Protein AF-A0A353X5E3-F1 (afdb_monomer)

pLDDT: mean 97.54, std 3.13, range [73.75, 98.94]

Secondary structure (DSSP, 8-state):
-HHHHHHHHHHHHHPEEE--TTSS-EEEEEEEEEEEETTS------SS---HHHHHHHHHHHHHT--BSHHHHHTT--TTTTT--TTSB--S-HHHHHH-BTTB-HHHHHHHHHHH-TT-TT-EEE---TTTGGGSSS--SEEEEEEEEETTEEEEEEEEEEEETTTHHHHHHHHHHHHHHHHHHHHT-EEEEEEEEEEEEEEEGGGHHHHHHHHTSPPPPPPPP---

Foldseek 3Di:
DVQLLVLLVCLVPPFDWDQDPVRQIWGWDFKDKDKDFCVQFQPFFQLDDDDVQLLVQVLVCLCVLDFFCPSCVVSVHCPCVVLADPRRGFFNFRSVQCCPVPHDNLVVVLLVCCQPPQQDPPSKGARQDPVRCVRGSHGFQFGMKHWHDDPLEIEMETEGQAEQSPRGPSSVSNNVSVVQCVSSVSNVGHHGMYMYMYGIHIHRPVCSVVSVSSSVDDTDRHHHDDDD

Sequence (228 aa):
MYQYLALLQRILDEGVGKADRTGTGTLSVFGHQMRFDLEEGFPLVTTKRVHLKSIIHELLWFLSGDTNIAYLRENGVRIWDEWADAGGDLGPVYGKQWRDFSGVDQIADVVAQIKTNPDSRRLVVSSWNPPDLPRMALAPCHCLFQFYVAEGRLSCQLYQRSADVFLGVPFNIASYALLTLMMAQVTGLKPGAFIHTLGDAHLYTNHLEQARLQLSRAPRPLPTMTLN

Nearest PDB structures (foldseek):
  4fqs-assembly1_A  TM=9.958E-01  e=6.691E-39  Mycobacterium tuberculosis H37Rv
  6k7q-assembly5_J  TM=9.587E-01  e=2.723E-33  Penaeus vannamei
  6k7q-assembly3_F  TM=9.287E-01  e=6.257E-34  Penaeus vannamei
  3edw-assembly1_X-2  TM=8.794E-01  e=1.853E-31  Homo sapiens
  3ebu-assembly1_A-2  TM=8.838E-01  e=2.244E-30  Homo sapiens

Structure (mmCIF, N/CA/C/O backbone):
data_AF-A0A353X5E3-F1
#
_entry.id   AF-A0A353X5E3-F1
#
loop_
_atom_site.group_PDB
_atom_site.id
_atom_site.type_symbol
_atom_site.label_atom_id
_atom_site.label_alt_id
_atom_site.label_comp_id
_atom_site.label_asym_id
_atom_site.label_entity_id
_atom_site.label_seq_id
_atom_site.pdbx_PDB_ins_code
_atom_site.Cartn_x
_atom_site.Cartn_y
_atom_site.Cartn_z
_atom_site.occupancy
_atom_site.B_iso_or_equiv
_atom_site.auth_seq_id
_atom_site.auth_comp_id
_atom_site.auth_asym_id
_atom_site.auth_atom_id
_atom_site.pdbx_PDB_model_num
ATOM 1 N N . MET A 1 1 ? 0.436 -16.944 -4.899 1.00 91.62 1 MET A N 1
ATOM 2 C CA . MET A 1 1 ? -0.639 -16.032 -5.339 1.00 91.62 1 MET A CA 1
ATOM 3 C C . MET A 1 1 ? -0.745 -16.078 -6.849 1.00 91.62 1 MET A C 1
ATOM 5 O O . MET A 1 1 ? 0.179 -15.622 -7.516 1.00 91.62 1 MET A O 1
ATOM 9 N N . TYR A 1 2 ? -1.824 -16.654 -7.376 1.00 95.75 2 TYR A N 1
ATOM 10 C CA . TYR A 1 2 ? -2.046 -16.748 -8.823 1.00 95.75 2 TYR A CA 1
ATOM 11 C C . TYR A 1 2 ? -2.319 -15.375 -9.446 1.00 95.75 2 TYR A C 1
ATOM 13 O O . TYR A 1 2 ? -1.808 -15.090 -10.520 1.00 95.75 2 TYR A O 1
ATOM 21 N N . GLN A 1 3 ? -3.014 -14.493 -8.724 1.00 97.69 3 GLN A N 1
ATOM 22 C CA . GLN A 1 3 ? -3.345 -13.126 -9.139 1.00 97.69 3 GLN A CA 1
ATOM 23 C C . GLN A 1 3 ? -2.092 -12.322 -9.529 1.00 97.69 3 GLN A C 1
ATOM 25 O O . GLN A 1 3 ? -2.025 -11.743 -10.607 1.00 97.69 3 GLN A O 1
ATOM 30 N N . TYR A 1 4 ? -1.059 -12.354 -8.679 1.00 98.56 4 TYR A N 1
ATOM 31 C CA . TYR A 1 4 ? 0.211 -11.663 -8.928 1.00 98.56 4 TYR A CA 1
ATOM 32 C C . TYR A 1 4 ? 0.985 -12.254 -10.121 1.00 98.56 4 TYR A C 1
ATOM 34 O O . TYR A 1 4 ? 1.551 -11.512 -10.920 1.00 98.56 4 TYR A O 1
ATOM 42 N N . LEU A 1 5 ? 1.013 -13.586 -10.264 1.00 98.62 5 LEU A N 1
ATOM 43 C CA . LEU A 1 5 ? 1.678 -14.224 -11.407 1.00 98.62 5 LEU A CA 1
ATOM 44 C C . LEU A 1 5 ? 0.937 -13.942 -12.719 1.00 98.62 5 LEU A C 1
ATOM 46 O O . LEU A 1 5 ? 1.581 -13.707 -13.734 1.00 98.62 5 LEU A O 1
ATOM 50 N N . ALA A 1 6 ? -0.396 -13.895 -12.694 1.00 98.56 6 ALA A N 1
ATOM 51 C CA . ALA A 1 6 ? -1.198 -13.512 -13.851 1.00 98.56 6 ALA A CA 1
ATOM 52 C C . ALA A 1 6 ? -0.893 -12.074 -14.302 1.00 98.56 6 ALA A C 1
ATOM 54 O O . ALA A 1 6 ? -0.795 -11.827 -15.499 1.00 98.56 6 ALA A O 1
ATOM 55 N N . LEU A 1 7 ? -0.664 -11.138 -13.370 1.00 98.69 7 LEU A N 1
ATOM 56 C CA . LEU A 1 7 ? -0.202 -9.786 -13.703 1.00 98.69 7 LEU A CA 1
ATOM 57 C C . LEU A 1 7 ? 1.196 -9.786 -14.343 1.00 98.69 7 LEU A C 1
ATOM 59 O O . LEU A 1 7 ? 1.395 -9.112 -15.352 1.00 98.69 7 LEU A O 1
ATOM 63 N N . LEU A 1 8 ? 2.154 -10.544 -13.794 1.00 98.44 8 LEU A N 1
ATOM 64 C CA . LEU A 1 8 ? 3.481 -10.682 -14.411 1.00 98.44 8 LEU A CA 1
ATOM 65 C C . LEU A 1 8 ? 3.375 -11.200 -15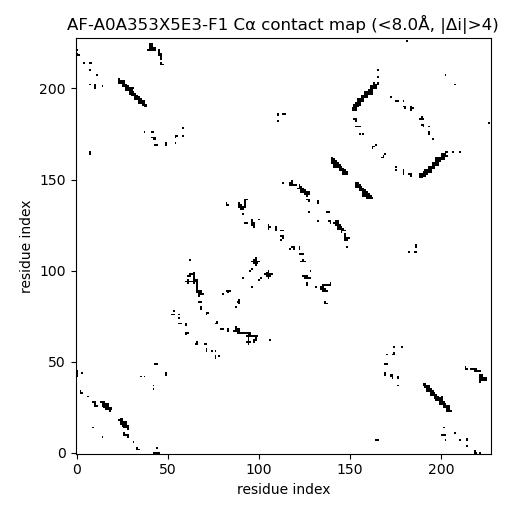.848 1.00 98.44 8 LEU A C 1
ATOM 67 O O . LEU A 1 8 ? 3.965 -10.614 -16.750 1.00 98.44 8 LEU A O 1
ATOM 71 N N . GLN A 1 9 ? 2.610 -12.274 -16.052 1.00 98.69 9 GLN A N 1
ATOM 72 C CA . GLN A 1 9 ? 2.404 -12.873 -17.367 1.00 98.69 9 GLN A CA 1
ATOM 73 C C . GLN A 1 9 ? 1.748 -11.876 -18.330 1.00 98.69 9 GLN A C 1
ATOM 75 O O . GLN A 1 9 ? 2.264 -11.650 -19.418 1.00 98.69 9 GLN A O 1
ATOM 80 N N . ARG A 1 10 ? 0.688 -11.191 -17.885 1.00 98.56 10 ARG A N 1
ATOM 81 C CA . ARG A 1 10 ? -0.007 -10.170 -18.677 1.00 98.56 10 ARG A CA 1
ATOM 82 C C . ARG A 1 10 ? 0.931 -9.062 -19.147 1.00 98.56 10 ARG A C 1
ATOM 84 O O . ARG A 1 10 ? 0.873 -8.677 -20.306 1.00 98.56 10 ARG A O 1
ATOM 91 N N . ILE A 1 11 ? 1.808 -8.555 -18.278 1.00 98.56 11 ILE A N 1
ATOM 92 C CA . ILE A 1 11 ? 2.785 -7.535 -18.685 1.00 98.56 11 ILE A CA 1
ATOM 93 C C . ILE A 1 11 ? 3.742 -8.091 -19.737 1.00 98.56 11 ILE A C 1
ATOM 95 O O . ILE A 1 11 ? 4.038 -7.388 -20.692 1.00 98.56 11 ILE A O 1
ATOM 99 N N . LEU A 1 12 ? 4.215 -9.329 -19.587 1.00 98.31 12 LEU A N 1
ATOM 100 C CA . LEU A 1 12 ? 5.145 -9.942 -20.540 1.00 98.31 12 LEU A CA 1
ATOM 101 C C . LEU A 1 12 ? 4.518 -10.221 -21.912 1.00 98.31 12 LEU A C 1
ATOM 103 O O . LEU A 1 12 ? 5.251 -10.184 -22.899 1.00 98.31 12 LEU A O 1
ATOM 107 N N . ASP A 1 13 ? 3.213 -10.492 -21.961 1.00 98.44 13 ASP A N 1
ATOM 108 C CA . ASP A 1 13 ? 2.491 -10.830 -23.193 1.00 98.44 13 ASP A CA 1
ATOM 109 C C . ASP A 1 13 ? 1.906 -9.597 -23.897 1.00 98.44 13 ASP A C 1
ATOM 111 O O . ASP A 1 13 ? 1.964 -9.492 -25.119 1.00 98.44 13 ASP A O 1
ATOM 115 N N . GLU A 1 14 ? 1.339 -8.660 -23.132 1.00 98.19 14 GLU A N 1
ATOM 116 C CA . GLU A 1 14 ? 0.573 -7.515 -23.650 1.00 98.19 14 GLU A CA 1
ATOM 117 C C . GLU A 1 14 ? 1.293 -6.173 -23.469 1.00 98.19 14 GLU A C 1
ATOM 119 O O . GLU A 1 14 ? 0.845 -5.147 -23.986 1.00 98.19 14 GLU A O 1
ATOM 124 N N . GLY A 1 15 ? 2.359 -6.138 -22.670 1.00 97.69 15 GLY A N 1
ATOM 125 C CA . GLY A 1 15 ? 2.960 -4.888 -22.241 1.00 97.69 15 GLY A CA 1
ATOM 126 C C . GLY A 1 15 ? 3.645 -4.140 -23.380 1.00 97.69 15 GLY A C 1
ATOM 127 O O . GLY A 1 15 ? 4.353 -4.706 -24.211 1.00 97.69 15 GLY A O 1
ATOM 128 N N . VAL A 1 16 ? 3.463 -2.823 -23.387 1.00 97.12 16 VAL A N 1
ATOM 129 C CA . VAL A 1 16 ? 4.080 -1.929 -24.365 1.00 97.12 16 VAL A CA 1
ATOM 130 C C . VAL A 1 16 ? 5.380 -1.382 -23.790 1.00 97.12 16 VAL A C 1
ATOM 132 O O . VAL A 1 16 ? 5.425 -0.953 -22.631 1.00 97.12 16 VAL A O 1
ATOM 135 N N . GLY A 1 17 ? 6.433 -1.397 -24.610 1.00 95.38 17 GLY A N 1
ATOM 136 C CA . GLY A 1 17 ? 7.725 -0.808 -24.277 1.00 95.38 17 GLY A CA 1
ATOM 137 C C . GLY A 1 17 ? 7.619 0.705 -24.082 1.00 95.38 17 GLY A C 1
ATOM 138 O O . GLY A 1 17 ? 7.089 1.408 -24.943 1.00 95.38 17 GLY A O 1
ATOM 139 N N . LYS A 1 18 ? 8.135 1.218 -22.964 1.00 91.38 18 LYS A N 1
ATOM 140 C CA . LYS A 1 18 ? 8.193 2.652 -22.658 1.00 91.38 18 LYS A CA 1
ATOM 141 C C . LYS A 1 18 ? 9.585 3.033 -22.180 1.00 91.38 18 LYS A C 1
ATOM 143 O O . LYS A 1 18 ? 10.225 2.294 -21.438 1.00 91.38 18 LYS A O 1
ATOM 148 N N . ALA A 1 19 ? 10.030 4.222 -22.572 1.00 88.19 19 ALA A N 1
ATOM 149 C CA . ALA A 1 19 ? 11.107 4.890 -21.857 1.00 88.19 19 ALA A CA 1
ATOM 150 C C . ALA A 1 19 ? 10.585 5.351 -20.487 1.00 88.19 19 ALA A C 1
ATOM 152 O O . ALA A 1 19 ? 9.411 5.705 -20.348 1.00 88.19 19 ALA A O 1
ATOM 153 N N . ASP A 1 20 ? 11.451 5.361 -19.481 1.00 79.44 20 ASP A N 1
ATOM 154 C CA . ASP A 1 20 ? 11.117 5.802 -18.132 1.00 79.44 20 ASP A CA 1
ATOM 155 C C . ASP A 1 20 ? 12.138 6.833 -17.624 1.00 79.44 20 ASP A C 1
ATOM 157 O O . ASP A 1 20 ? 13.196 7.036 -18.221 1.00 79.44 20 ASP A O 1
ATOM 161 N N . ARG A 1 21 ? 11.827 7.489 -16.499 1.00 73.75 21 ARG A N 1
ATOM 162 C CA . ARG A 1 21 ? 12.670 8.551 -15.923 1.00 73.75 21 ARG A CA 1
ATOM 163 C C . ARG A 1 21 ? 14.071 8.078 -15.513 1.00 73.75 21 ARG A C 1
ATOM 165 O O . ARG A 1 21 ? 14.951 8.916 -15.360 1.00 73.75 21 ARG A O 1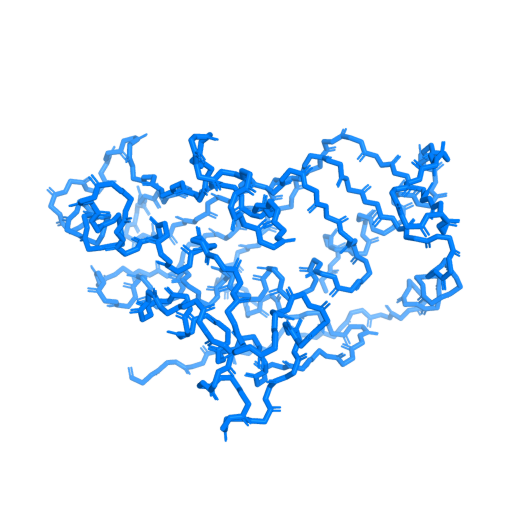
ATOM 172 N N . THR A 1 22 ? 14.256 6.777 -15.269 1.00 74.62 22 THR A N 1
ATOM 173 C CA . THR A 1 22 ? 15.547 6.198 -14.859 1.00 74.62 22 THR A CA 1
ATOM 174 C C . THR A 1 22 ? 16.445 5.844 -16.044 1.00 74.62 22 THR A C 1
ATOM 176 O O . THR A 1 22 ? 17.625 5.583 -15.843 1.00 74.62 22 THR A O 1
ATOM 179 N N . GLY A 1 23 ? 15.911 5.839 -17.272 1.00 81.94 23 GLY A N 1
ATOM 180 C CA . GLY A 1 23 ? 16.643 5.431 -18.473 1.00 81.94 23 GLY A CA 1
ATOM 181 C C . GLY A 1 23 ? 16.789 3.913 -18.643 1.00 81.94 23 GLY A C 1
ATOM 182 O O . GLY A 1 23 ? 17.454 3.475 -19.578 1.00 81.94 23 GLY A O 1
ATOM 183 N N . THR A 1 24 ? 16.160 3.109 -17.781 1.00 87.69 24 THR A N 1
ATOM 184 C CA . THR A 1 24 ? 16.181 1.636 -17.849 1.00 87.69 24 THR A CA 1
ATOM 185 C C . THR A 1 24 ? 15.229 1.117 -18.931 1.00 87.69 24 THR A C 1
ATOM 187 O O . THR A 1 24 ? 15.514 0.147 -19.635 1.00 87.69 24 THR A O 1
ATOM 190 N N . GLY A 1 25 ? 14.085 1.779 -19.083 1.00 92.88 25 GLY A N 1
ATOM 191 C CA . GLY A 1 25 ? 12.964 1.325 -19.890 1.00 92.88 25 GLY A CA 1
ATOM 192 C C . GLY A 1 25 ? 12.100 0.293 -19.165 1.00 92.88 25 GLY A C 1
ATOM 193 O O . GLY A 1 25 ? 12.541 -0.427 -18.263 1.00 92.88 25 GLY A O 1
ATOM 194 N N . THR A 1 26 ? 10.839 0.214 -19.576 1.00 96.94 26 THR A N 1
ATOM 195 C CA . THR A 1 26 ? 9.844 -0.681 -18.989 1.00 96.94 26 THR A CA 1
ATOM 196 C C . THR A 1 26 ? 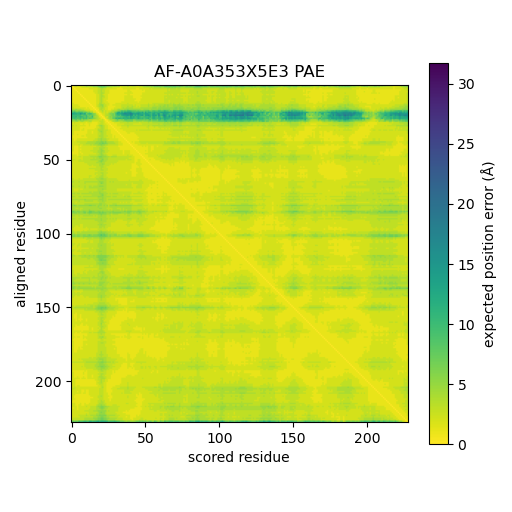8.987 -1.365 -20.045 1.00 96.94 26 THR A C 1
ATOM 198 O O . THR A 1 26 ? 8.834 -0.879 -21.163 1.00 96.94 26 THR A O 1
ATOM 201 N N . LEU A 1 27 ? 8.400 -2.495 -19.662 1.00 97.56 27 LEU A N 1
ATOM 202 C CA . LEU A 1 27 ? 7.258 -3.111 -20.323 1.00 97.56 27 LEU A CA 1
ATOM 203 C C . LEU A 1 27 ? 6.038 -2.856 -19.431 1.00 97.56 27 LEU A C 1
ATOM 205 O O . LEU A 1 27 ? 6.093 -3.172 -18.241 1.00 97.56 27 LEU A O 1
ATOM 209 N N . SER A 1 28 ? 4.974 -2.246 -19.956 1.00 97.19 28 SER A N 1
ATOM 210 C CA . SER A 1 28 ? 3.870 -1.758 -19.113 1.00 97.19 28 SER A CA 1
ATOM 211 C C . SER A 1 28 ? 2.485 -2.048 -19.676 1.00 97.19 28 SER A C 1
ATOM 213 O O . SER A 1 28 ? 2.274 -2.013 -20.889 1.00 97.19 28 SER A O 1
ATOM 215 N N . VAL A 1 29 ? 1.527 -2.260 -18.776 1.00 98.44 29 VAL A N 1
ATOM 216 C CA . VAL A 1 29 ? 0.089 -2.207 -19.061 1.00 98.44 29 VAL A CA 1
ATOM 217 C C . VAL A 1 29 ? -0.542 -1.103 -18.217 1.00 98.44 29 VAL A C 1
ATOM 219 O O . VAL A 1 29 ? -0.082 -0.811 -17.112 1.00 98.44 29 VAL A O 1
ATOM 222 N N . PHE A 1 30 ? -1.606 -0.483 -18.725 1.00 98.38 30 PHE A N 1
ATOM 223 C CA . PHE A 1 30 ? -2.340 0.548 -17.995 1.00 98.38 30 PHE A CA 1
ATOM 224 C C . PHE A 1 30 ? -3.697 0.009 -17.546 1.00 98.38 30 PHE A C 1
ATOM 226 O O . PHE A 1 30 ? -4.504 -0.414 -18.373 1.00 98.38 30 PHE A O 1
ATOM 233 N N . GLY A 1 31 ? -3.945 0.017 -16.238 1.00 98.19 31 GLY A N 1
ATOM 234 C CA . GLY A 1 31 ? -5.161 -0.540 -15.658 1.00 98.19 31 GLY A CA 1
ATOM 235 C C . GLY A 1 31 ? -5.053 -2.043 -15.391 1.00 98.19 31 GLY A C 1
ATOM 236 O O . GLY A 1 31 ? -5.098 -2.890 -16.291 1.00 98.19 31 GLY A O 1
ATOM 237 N N . HIS A 1 32 ? -4.977 -2.389 -14.111 1.00 98.69 32 HIS A N 1
ATOM 238 C CA . HIS A 1 32 ? -5.103 -3.763 -13.638 1.00 98.69 32 HIS A CA 1
ATOM 239 C C . HIS A 1 32 ? -5.747 -3.787 -12.253 1.00 98.69 32 HIS A C 1
ATOM 241 O O . HIS A 1 32 ? -5.580 -2.846 -11.478 1.00 98.69 32 HIS A O 1
ATOM 247 N N . GLN A 1 33 ? -6.469 -4.856 -11.921 1.00 98.81 33 GLN A N 1
ATOM 248 C CA . GLN A 1 33 ? -7.041 -5.024 -10.591 1.00 98.81 33 GLN A CA 1
ATOM 249 C C . GLN A 1 33 ? -6.867 -6.461 -10.104 1.00 98.81 33 GLN A C 1
ATOM 251 O O . GLN A 1 33 ? -7.156 -7.410 -10.827 1.00 98.81 33 GLN A O 1
ATOM 256 N N . MET A 1 34 ? -6.408 -6.603 -8.864 1.00 98.75 34 MET A N 1
ATOM 257 C CA . MET A 1 34 ? -6.310 -7.877 -8.153 1.00 98.75 34 MET A CA 1
ATOM 258 C C . MET A 1 34 ? -7.193 -7.839 -6.907 1.00 98.75 34 MET A C 1
ATOM 260 O O . MET A 1 34 ? -7.375 -6.781 -6.304 1.00 98.75 34 MET A O 1
ATOM 264 N N . ARG A 1 35 ? -7.705 -9.000 -6.495 1.00 98.81 35 ARG A N 1
ATOM 265 C CA . ARG A 1 35 ? -8.468 -9.180 -5.254 1.00 98.81 35 ARG A CA 1
ATOM 266 C C . ARG A 1 35 ? -7.885 -10.339 -4.448 1.00 98.81 35 ARG A C 1
ATOM 268 O O . ARG A 1 35 ? -7.574 -11.392 -5.008 1.00 98.81 35 ARG A O 1
ATOM 275 N N . PHE A 1 36 ? -7.769 -10.132 -3.143 1.00 98.75 36 PHE A N 1
ATOM 276 C CA . PHE A 1 36 ? -7.258 -11.095 -2.174 1.00 98.75 36 PHE A CA 1
ATOM 277 C C . PHE A 1 36 ? -8.265 -11.206 -1.028 1.00 98.75 36 PHE A C 1
ATOM 279 O O . PHE A 1 36 ? -8.519 -10.205 -0.357 1.00 98.75 36 PHE A O 1
ATOM 286 N N . ASP A 1 37 ? -8.861 -12.381 -0.821 1.00 98.44 37 ASP A N 1
ATOM 287 C CA . ASP A 1 37 ? -9.654 -12.640 0.385 1.00 98.44 37 ASP A CA 1
ATOM 288 C C . ASP A 1 37 ? -8.695 -12.897 1.550 1.00 98.44 37 ASP A C 1
ATOM 290 O O . ASP A 1 37 ? -7.848 -13.787 1.478 1.00 98.44 37 ASP A O 1
ATOM 294 N N . LEU A 1 38 ? -8.783 -12.082 2.602 1.00 98.50 38 LEU A N 1
ATOM 295 C CA . LEU A 1 38 ? -7.862 -12.162 3.733 1.00 98.50 38 LEU A CA 1
ATOM 296 C C . LEU A 1 38 ? -8.201 -13.321 4.683 1.00 98.50 38 LEU A C 1
ATOM 298 O O . LEU A 1 38 ? -7.386 -13.637 5.549 1.00 98.50 38 LEU A O 1
ATOM 302 N N . GLU A 1 39 ? -9.352 -13.982 4.511 1.00 95.81 39 GLU A N 1
ATOM 303 C CA . GLU A 1 39 ? -9.672 -15.234 5.212 1.00 95.81 39 GLU A CA 1
ATOM 304 C C . GLU A 1 39 ? -8.967 -16.457 4.597 1.00 95.81 39 GLU A C 1
ATOM 306 O O . GLU A 1 39 ? -8.710 -17.427 5.306 1.00 95.81 39 GLU A O 1
ATOM 311 N N . GLU A 1 40 ? -8.577 -16.410 3.316 1.00 96.69 40 GLU A N 1
ATOM 312 C CA . GLU A 1 40 ? -7.831 -17.499 2.657 1.00 96.69 40 GLU A CA 1
ATOM 313 C C . GLU A 1 40 ? -6.344 -17.546 3.064 1.00 96.69 40 GLU A C 1
ATOM 315 O O . GLU A 1 40 ? -5.642 -18.525 2.792 1.00 96.69 40 GLU A O 1
ATOM 320 N N . GLY A 1 41 ? -5.847 -16.486 3.706 1.00 98.00 41 GLY A N 1
ATOM 321 C CA . GLY A 1 41 ? -4.472 -16.350 4.177 1.00 98.00 41 GLY A CA 1
ATOM 322 C C . GLY A 1 41 ? -3.887 -14.964 3.905 1.00 98.00 41 GLY A C 1
ATOM 323 O O . GLY A 1 41 ? -4.445 -14.140 3.182 1.00 98.00 41 GLY A O 1
ATOM 324 N N . PHE A 1 42 ? -2.716 -14.691 4.479 1.00 98.62 42 PHE A N 1
ATOM 325 C CA . PHE A 1 42 ? -2.029 -13.418 4.300 1.00 98.62 42 PHE A CA 1
ATOM 326 C C . PHE A 1 42 ? -1.355 -13.363 2.914 1.00 98.62 42 PHE A C 1
ATOM 328 O O . PHE A 1 42 ? -0.518 -14.223 2.618 1.00 98.62 42 PHE A O 1
ATOM 335 N N . PRO A 1 43 ? -1.665 -12.369 2.055 1.00 98.50 43 PRO A N 1
ATOM 336 C CA . PRO A 1 43 ? -1.216 -12.326 0.662 1.00 98.50 43 PRO A CA 1
ATOM 337 C C . PRO A 1 43 ? 0.258 -11.895 0.520 1.00 98.50 43 PRO A C 1
ATOM 339 O O . PRO A 1 43 ? 0.594 -10.877 -0.081 1.00 98.50 43 PRO A O 1
ATOM 342 N N . LEU A 1 44 ? 1.174 -12.706 1.050 1.00 98.38 44 LEU A N 1
ATOM 343 C CA . LEU A 1 44 ? 2.615 -12.571 0.858 1.00 98.38 44 LEU A CA 1
ATOM 344 C C . LEU A 1 44 ? 3.059 -13.436 -0.326 1.00 98.38 44 LEU A C 1
ATOM 346 O O . LEU A 1 44 ? 2.765 -14.631 -0.388 1.00 98.38 44 LEU A O 1
ATOM 350 N N . VAL A 1 45 ? 3.791 -12.854 -1.282 1.00 97.94 45 VAL A N 1
ATOM 351 C CA . VAL A 1 45 ? 4.292 -13.605 -2.446 1.00 97.94 45 VAL A CA 1
ATOM 352 C C . VAL A 1 45 ? 5.163 -14.774 -1.981 1.00 97.94 45 VAL A C 1
ATOM 354 O O . VAL A 1 45 ? 6.138 -14.588 -1.264 1.00 97.94 45 VAL A O 1
ATOM 357 N N . THR A 1 46 ? 4.835 -15.984 -2.444 1.00 98.31 46 THR A N 1
ATOM 358 C CA . THR A 1 46 ? 5.517 -17.228 -2.042 1.00 98.31 46 THR A CA 1
ATOM 359 C C . THR A 1 46 ? 6.527 -17.744 -3.069 1.00 98.31 46 THR A C 1
ATOM 361 O O . THR A 1 46 ? 7.345 -18.607 -2.769 1.00 98.31 46 THR A O 1
ATOM 364 N N . THR A 1 47 ? 6.458 -17.262 -4.312 1.00 98.19 47 THR A N 1
ATOM 365 C CA . THR A 1 47 ? 7.339 -17.670 -5.427 1.00 98.19 47 THR A CA 1
ATOM 366 C C . THR A 1 47 ? 8.725 -17.019 -5.373 1.00 98.19 47 THR A C 1
ATOM 368 O O . THR A 1 47 ? 9.599 -17.331 -6.177 1.00 98.19 47 THR A O 1
ATOM 371 N N . LYS A 1 48 ? 8.945 -16.106 -4.425 1.00 97.50 48 LYS A N 1
ATOM 372 C CA . LYS A 1 48 ? 10.252 -15.559 -4.047 1.00 97.50 48 LYS A CA 1
ATOM 373 C C . LYS A 1 48 ? 10.206 -15.127 -2.585 1.00 97.50 48 LYS A C 1
ATOM 375 O O . LYS A 1 48 ? 9.123 -14.928 -2.046 1.00 97.50 48 LYS A O 1
ATOM 380 N N . ARG A 1 49 ? 11.366 -14.977 -1.946 1.00 95.69 49 ARG A N 1
ATOM 381 C CA . ARG A 1 49 ? 11.438 -14.449 -0.580 1.00 95.69 49 ARG A CA 1
ATOM 382 C C . ARG A 1 49 ? 11.148 -12.946 -0.599 1.00 95.69 49 ARG A C 1
ATOM 384 O O . ARG A 1 49 ? 11.735 -12.225 -1.399 1.00 95.69 49 ARG A O 1
ATOM 391 N N . VAL A 1 50 ? 10.270 -12.498 0.293 1.00 96.81 50 VAL A N 1
ATOM 392 C CA . VAL A 1 50 ? 9.940 -11.084 0.516 1.00 96.81 50 VAL A CA 1
ATOM 393 C C . VAL A 1 50 ? 10.405 -10.699 1.920 1.00 96.81 50 VAL A C 1
ATOM 395 O O . VAL A 1 50 ? 10.269 -11.487 2.857 1.00 96.81 50 VAL A O 1
ATOM 398 N N . HIS A 1 51 ? 10.987 -9.511 2.077 1.00 96.69 51 HIS A N 1
ATOM 399 C CA . HIS A 1 51 ? 11.560 -9.067 3.347 1.00 96.69 51 HIS A CA 1
ATOM 400 C C . HIS A 1 51 ? 10.486 -8.455 4.266 1.00 96.69 51 HIS A C 1
ATOM 402 O O . HIS A 1 51 ? 10.361 -7.238 4.379 1.00 96.69 51 HIS A O 1
ATOM 408 N N . LEU A 1 52 ? 9.701 -9.317 4.925 1.00 97.44 52 LEU A N 1
ATOM 409 C CA . LEU A 1 52 ? 8.543 -8.930 5.749 1.00 97.44 52 LEU A CA 1
ATOM 410 C C . LEU A 1 52 ? 8.869 -7.902 6.844 1.00 97.44 52 LEU A C 1
ATOM 412 O O . LEU A 1 52 ? 8.064 -7.014 7.102 1.00 97.44 52 LEU A O 1
ATOM 416 N N . LYS A 1 53 ? 10.067 -7.973 7.439 1.00 97.88 53 LYS A N 1
ATOM 417 C CA . LYS A 1 53 ? 10.525 -7.003 8.445 1.00 97.88 53 LYS A CA 1
ATOM 418 C C . LYS A 1 53 ? 10.453 -5.562 7.926 1.00 97.88 53 LYS A C 1
ATOM 420 O O . LYS A 1 53 ? 9.947 -4.690 8.624 1.00 97.88 53 LYS A O 1
ATOM 425 N N . SER A 1 54 ? 10.922 -5.321 6.700 1.00 98.12 54 SER A N 1
ATOM 426 C CA . SER A 1 54 ? 10.878 -3.983 6.097 1.00 98.12 54 SER A CA 1
ATOM 427 C C . SER A 1 54 ? 9.450 -3.493 5.889 1.00 98.12 54 SER A C 1
ATOM 429 O O . SER A 1 54 ? 9.184 -2.330 6.154 1.00 98.12 54 SER A O 1
ATOM 431 N N . ILE A 1 55 ? 8.540 -4.380 5.473 1.00 98.44 55 ILE A N 1
ATOM 432 C CA . ILE A 1 55 ? 7.122 -4.051 5.254 1.00 98.44 55 ILE A CA 1
ATOM 433 C C . ILE A 1 55 ? 6.462 -3.606 6.561 1.00 98.44 55 ILE A C 1
ATOM 435 O O . ILE A 1 55 ? 5.768 -2.596 6.591 1.00 98.44 55 ILE A O 1
ATOM 439 N N . ILE A 1 56 ? 6.690 -4.353 7.646 1.00 98.69 56 ILE A N 1
ATOM 440 C CA . ILE A 1 56 ? 6.095 -4.051 8.952 1.00 98.69 56 ILE A CA 1
ATOM 441 C C . ILE A 1 56 ? 6.594 -2.696 9.462 1.00 98.69 56 ILE A C 1
ATOM 443 O O . ILE A 1 56 ? 5.783 -1.841 9.800 1.00 98.69 56 ILE A O 1
ATOM 447 N N . HIS A 1 57 ? 7.911 -2.475 9.492 1.00 98.75 57 HIS A N 1
ATOM 448 C CA . HIS A 1 57 ? 8.460 -1.212 9.991 1.00 98.75 57 HIS A CA 1
ATOM 449 C C . HIS A 1 57 ? 8.086 -0.016 9.115 1.00 98.75 57 HIS A C 1
ATOM 451 O O . HIS A 1 57 ? 7.796 1.042 9.657 1.00 98.75 57 HIS A O 1
ATOM 457 N N . GLU A 1 58 ? 8.040 -0.169 7.791 1.00 98.75 58 GLU A N 1
ATOM 458 C CA . GLU A 1 58 ? 7.561 0.895 6.906 1.00 98.75 58 GLU A CA 1
ATOM 459 C C . GLU A 1 58 ? 6.103 1.261 7.211 1.00 98.75 58 GLU A C 1
ATOM 461 O O . GLU A 1 58 ? 5.784 2.440 7.335 1.00 98.75 58 GLU A O 1
ATOM 466 N N . LEU A 1 59 ? 5.224 0.272 7.401 1.00 98.81 59 LEU A N 1
ATOM 467 C CA . LEU A 1 59 ? 3.830 0.543 7.741 1.00 98.81 59 LEU A CA 1
ATOM 468 C C . LEU A 1 59 ? 3.692 1.232 9.106 1.00 98.81 59 LEU A C 1
ATOM 470 O O . LEU A 1 59 ? 2.911 2.171 9.240 1.00 98.81 59 LEU A O 1
ATOM 474 N N . LEU A 1 60 ? 4.452 0.794 10.114 1.00 98.81 60 LEU A N 1
ATOM 475 C CA . LEU A 1 60 ? 4.467 1.439 11.432 1.00 98.81 60 LEU A CA 1
ATOM 476 C C . LEU A 1 60 ? 4.981 2.882 11.356 1.00 98.81 60 LEU A C 1
ATOM 478 O O . LEU A 1 60 ? 4.436 3.760 12.018 1.00 98.81 60 LEU A O 1
ATOM 482 N N . TRP A 1 61 ? 5.987 3.128 10.521 1.00 98.81 61 TRP A N 1
ATOM 483 C CA . TRP A 1 61 ? 6.534 4.454 10.252 1.00 98.81 61 TRP A CA 1
ATOM 484 C C . TRP A 1 61 ? 5.540 5.360 9.507 1.00 98.81 61 TRP A C 1
ATOM 486 O O . TRP A 1 61 ? 5.340 6.507 9.892 1.00 98.81 61 TRP A O 1
ATOM 496 N N . PHE A 1 62 ? 4.803 4.842 8.518 1.00 98.75 62 PHE A N 1
ATOM 497 C CA . PHE A 1 62 ? 3.688 5.584 7.919 1.00 98.75 62 PHE A CA 1
ATOM 498 C C . PHE A 1 62 ? 2.610 5.920 8.954 1.00 98.75 62 PHE A C 1
ATOM 500 O O . PHE A 1 62 ? 2.122 7.048 9.003 1.00 98.75 62 PHE A O 1
ATOM 507 N N . LEU A 1 63 ? 2.247 4.956 9.803 1.00 98.75 63 LEU A N 1
ATOM 508 C CA . LEU A 1 63 ? 1.241 5.154 10.841 1.00 98.75 63 LEU A CA 1
ATOM 509 C C . LEU A 1 63 ? 1.699 6.120 11.934 1.00 98.75 63 LEU A C 1
ATOM 511 O O . LEU A 1 63 ? 0.833 6.751 12.527 1.00 98.75 63 LEU A O 1
ATOM 515 N N . SER A 1 64 ? 2.997 6.288 12.206 1.00 98.62 64 SER A N 1
ATOM 516 C CA . SER A 1 64 ? 3.479 7.297 13.164 1.00 98.62 64 SER A CA 1
ATOM 517 C C . SER A 1 64 ? 3.408 8.724 12.614 1.00 98.62 64 SER A C 1
ATOM 519 O O . SER A 1 64 ? 3.401 9.673 13.395 1.00 98.62 64 SER A O 1
ATOM 521 N N . GLY A 1 65 ? 3.300 8.877 11.292 1.00 98.50 65 GLY A N 1
ATOM 522 C CA . GLY A 1 65 ? 3.319 10.171 10.615 1.00 98.50 65 GLY A CA 1
ATOM 523 C C . GLY A 1 65 ? 4.723 10.682 10.298 1.00 98.50 65 GLY A C 1
ATOM 524 O O . GLY A 1 65 ? 4.864 11.800 9.805 1.00 98.50 65 GLY A O 1
ATOM 525 N N . ASP A 1 66 ? 5.744 9.875 10.582 1.00 98.25 66 ASP A N 1
ATOM 526 C CA . ASP A 1 66 ? 7.141 10.219 10.363 1.00 98.25 66 ASP A CA 1
ATOM 527 C C . ASP A 1 66 ? 7.489 10.193 8.861 1.00 98.25 66 ASP A C 1
ATOM 529 O O . ASP A 1 66 ? 6.875 9.493 8.048 1.00 98.25 66 ASP A O 1
ATOM 533 N N . THR A 1 67 ? 8.457 11.025 8.490 1.00 98.38 67 THR A N 1
ATOM 534 C CA . THR A 1 67 ? 8.983 11.175 7.128 1.00 98.38 67 THR A CA 1
ATOM 535 C C . THR A 1 67 ? 10.510 11.206 7.084 1.00 98.38 67 THR A C 1
ATOM 537 O O . THR A 1 67 ? 11.079 11.351 6.000 1.00 98.38 67 THR A O 1
ATOM 540 N N . ASN A 1 68 ? 11.173 11.025 8.229 1.00 98.62 68 ASN A N 1
ATOM 541 C CA . ASN A 1 68 ? 12.613 10.846 8.323 1.00 98.62 68 ASN A CA 1
ATOM 542 C C . ASN A 1 68 ? 12.965 9.357 8.460 1.00 98.62 68 ASN A C 1
ATOM 544 O O . ASN A 1 68 ? 12.298 8.592 9.156 1.00 98.62 68 ASN A O 1
ATOM 548 N N . ILE A 1 69 ? 14.036 8.919 7.805 1.00 98.50 69 ILE A N 1
ATOM 549 C CA . ILE A 1 69 ? 14.431 7.503 7.771 1.00 98.50 69 ILE A CA 1
ATOM 550 C C . ILE A 1 69 ? 15.198 7.023 9.015 1.00 98.50 69 ILE A C 1
ATOM 552 O O . ILE A 1 69 ? 15.601 5.859 9.054 1.00 98.50 69 ILE A O 1
ATOM 556 N N . ALA A 1 70 ? 15.413 7.867 10.030 1.00 98.50 70 ALA A N 1
ATOM 557 C CA . ALA A 1 70 ? 16.112 7.495 11.264 1.00 98.50 70 ALA A CA 1
ATOM 558 C C . ALA A 1 70 ? 15.488 6.261 11.938 1.00 98.50 70 ALA A C 1
ATOM 560 O O . ALA A 1 70 ? 16.183 5.263 12.135 1.00 98.50 70 ALA A O 1
ATOM 561 N N . TYR A 1 71 ? 14.167 6.266 12.164 1.00 98.62 71 TYR A N 1
ATOM 562 C CA . TYR A 1 71 ? 13.442 5.116 12.720 1.00 98.62 71 TYR A CA 1
ATOM 563 C C . TYR A 1 71 ? 13.651 3.841 11.887 1.00 98.62 71 TYR A C 1
ATOM 565 O O . TYR A 1 71 ? 13.873 2.751 12.424 1.00 98.62 71 TYR A O 1
ATOM 573 N N . LEU A 1 72 ? 13.599 3.960 10.556 1.00 98.62 72 LEU A N 1
ATOM 574 C CA . LEU A 1 72 ? 13.791 2.820 9.660 1.00 98.62 72 LEU A CA 1
ATOM 575 C C . LEU A 1 72 ? 15.211 2.257 9.798 1.00 98.62 72 LEU A C 1
ATOM 577 O O . LEU A 1 72 ? 15.378 1.045 9.958 1.00 98.62 72 LEU A O 1
ATOM 581 N N . ARG A 1 73 ? 16.228 3.126 9.816 1.00 98.00 73 ARG A N 1
ATOM 582 C CA . ARG A 1 73 ? 17.639 2.744 9.965 1.00 98.00 73 ARG A CA 1
ATOM 583 C C . ARG A 1 73 ? 17.927 2.087 11.308 1.00 98.00 73 ARG A C 1
ATOM 585 O O . ARG A 1 73 ? 18.584 1.045 11.325 1.00 98.00 73 ARG A O 1
ATOM 592 N N . GLU A 1 74 ? 17.395 2.631 12.400 1.00 98.31 74 GLU A N 1
ATOM 593 C CA . GLU A 1 74 ? 17.486 2.044 13.747 1.00 98.31 74 GLU A CA 1
ATOM 594 C C . GLU A 1 74 ? 16.917 0.620 13.786 1.00 98.31 74 GLU A C 1
ATOM 596 O O . GLU A 1 74 ? 17.454 -0.263 14.454 1.00 98.31 74 GLU A O 1
ATOM 601 N N . ASN A 1 75 ? 15.883 0.356 12.984 1.00 98.56 75 ASN A N 1
ATOM 602 C CA . ASN A 1 75 ? 15.274 -0.962 12.847 1.00 98.56 75 ASN A CA 1
ATOM 603 C C . ASN A 1 75 ? 15.895 -1.819 11.727 1.00 98.56 75 ASN A C 1
ATOM 605 O O . ASN A 1 75 ? 15.415 -2.919 11.439 1.00 98.56 75 ASN A O 1
ATOM 609 N N . GLY A 1 76 ? 16.998 -1.385 11.111 1.00 98.00 76 GLY A N 1
ATOM 610 C CA . GLY A 1 76 ? 17.712 -2.127 10.069 1.00 98.00 76 GLY A CA 1
ATOM 611 C C . GLY A 1 76 ? 16.985 -2.175 8.721 1.00 98.00 76 GLY A C 1
ATOM 612 O O . GLY A 1 76 ? 17.162 -3.128 7.961 1.00 98.00 76 GLY A O 1
ATOM 613 N N . VAL A 1 77 ? 16.154 -1.177 8.429 1.00 98.12 77 VAL A N 1
ATOM 614 C CA . VAL A 1 77 ? 15.403 -1.025 7.179 1.00 98.12 77 VAL A CA 1
ATOM 615 C C . VAL A 1 77 ? 16.001 0.120 6.362 1.00 98.12 77 VAL A C 1
ATOM 617 O O . VAL A 1 77 ? 16.156 1.228 6.856 1.00 98.12 77 VAL A O 1
ATOM 620 N N . ARG A 1 78 ? 16.340 -0.165 5.099 1.00 97.50 78 ARG A N 1
ATOM 621 C CA . ARG A 1 78 ? 17.073 0.747 4.196 1.00 97.50 78 ARG A CA 1
ATOM 622 C C . ARG A 1 78 ? 16.351 1.043 2.880 1.00 97.50 78 ARG A C 1
ATOM 624 O O . ARG A 1 78 ? 16.926 1.618 1.968 1.00 97.50 78 ARG A O 1
ATOM 631 N N . ILE A 1 79 ? 15.087 0.637 2.764 1.00 96.38 79 ILE A N 1
ATOM 632 C CA . ILE A 1 79 ? 14.324 0.703 1.504 1.00 96.38 79 ILE A CA 1
ATOM 633 C C . ILE A 1 79 ? 13.999 2.132 1.042 1.00 96.38 79 ILE A C 1
ATOM 635 O O . ILE A 1 79 ? 13.475 2.282 -0.049 1.00 96.38 79 ILE A O 1
ATOM 639 N N . TRP A 1 80 ? 14.293 3.150 1.857 1.00 97.31 80 TRP A N 1
ATOM 640 C CA . TRP A 1 80 ? 14.104 4.571 1.548 1.00 97.31 80 TRP A CA 1
ATOM 641 C C . TRP A 1 80 ? 15.428 5.352 1.439 1.00 97.31 80 TRP A C 1
ATOM 643 O O . TRP A 1 80 ? 15.400 6.547 1.151 1.00 97.31 80 TRP A O 1
ATOM 653 N N . ASP A 1 81 ? 16.583 4.697 1.637 1.00 97.12 81 ASP A N 1
ATOM 654 C CA . ASP A 1 81 ? 17.897 5.363 1.703 1.00 97.12 81 ASP A CA 1
ATOM 655 C C . ASP A 1 81 ? 18.232 6.140 0.417 1.00 97.12 81 ASP A C 1
ATOM 657 O O . ASP A 1 81 ? 18.826 7.209 0.497 1.00 97.12 81 ASP A O 1
ATOM 661 N N . GLU A 1 82 ? 17.842 5.634 -0.758 1.00 94.75 82 GLU A N 1
ATOM 662 C CA . GLU A 1 82 ? 18.181 6.238 -2.060 1.00 94.75 82 GLU A CA 1
ATOM 663 C C . GLU A 1 82 ? 17.427 7.543 -2.362 1.00 94.75 82 GLU A C 1
ATOM 665 O O . GLU A 1 82 ? 17.821 8.282 -3.264 1.00 94.75 82 GLU A O 1
ATOM 670 N N . TRP A 1 83 ? 16.343 7.830 -1.636 1.00 95.69 83 TRP A N 1
ATOM 671 C CA . TRP A 1 83 ? 15.499 9.011 -1.863 1.00 95.69 83 TRP A CA 1
ATOM 672 C C . TRP A 1 83 ? 15.669 10.089 -0.798 1.00 95.69 83 TRP A C 1
ATOM 674 O O . TRP A 1 83 ? 15.252 11.223 -1.021 1.00 95.69 83 TRP A O 1
ATOM 684 N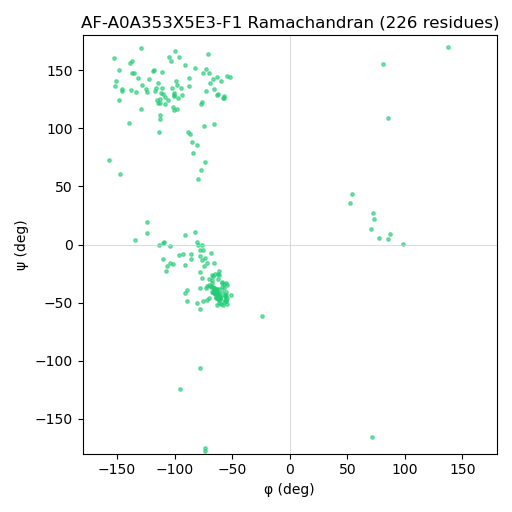 N . ALA A 1 84 ? 16.220 9.740 0.361 1.00 97.12 84 ALA A N 1
ATOM 685 C CA . ALA A 1 84 ? 16.371 10.675 1.460 1.00 97.12 84 ALA A CA 1
ATOM 686 C C . ALA A 1 84 ? 17.514 11.662 1.206 1.00 97.12 84 ALA A C 1
ATOM 688 O O . ALA A 1 84 ? 18.527 11.324 0.588 1.00 97.12 84 ALA A O 1
ATOM 689 N N . ASP A 1 85 ? 17.363 12.883 1.711 1.00 97.25 85 ASP A N 1
ATOM 690 C CA . ASP A 1 85 ? 18.440 13.867 1.690 1.00 97.25 85 ASP A CA 1
ATOM 691 C C . ASP A 1 85 ? 19.545 13.550 2.723 1.00 97.25 85 ASP A C 1
ATOM 693 O O . ASP A 1 85 ? 19.537 12.523 3.408 1.00 97.25 85 ASP A O 1
ATOM 697 N N . ALA A 1 86 ? 20.529 14.445 2.851 1.00 96.38 86 ALA A N 1
ATOM 698 C CA . ALA A 1 86 ? 21.637 14.276 3.792 1.00 96.38 86 ALA A CA 1
ATOM 699 C C . ALA A 1 86 ? 21.195 14.222 5.272 1.00 96.38 86 ALA A C 1
ATOM 701 O O . ALA A 1 86 ? 21.906 13.638 6.091 1.00 96.38 86 ALA A O 1
ATOM 702 N N . GLY A 1 87 ? 20.045 14.815 5.610 1.00 96.94 87 GLY A N 1
ATOM 703 C CA . GLY A 1 87 ? 19.425 14.765 6.937 1.00 96.94 87 GLY A CA 1
ATOM 704 C C . GLY A 1 87 ? 18.536 13.537 7.154 1.00 96.94 87 GLY A C 1
ATOM 705 O O . GLY A 1 87 ? 18.115 13.275 8.281 1.00 96.94 87 GLY A O 1
ATOM 706 N N . GLY A 1 88 ? 18.287 12.748 6.107 1.00 97.62 88 GLY A N 1
ATOM 707 C CA . GLY A 1 88 ? 17.391 11.598 6.150 1.00 97.62 88 GLY A CA 1
ATOM 708 C C . GLY A 1 88 ? 15.927 11.941 5.864 1.00 97.62 88 GLY A C 1
ATOM 709 O O . GLY A 1 88 ? 15.069 11.075 6.045 1.00 97.62 88 GLY A O 1
ATOM 710 N N . ASP A 1 89 ? 15.626 13.164 5.427 1.00 98.25 89 ASP A N 1
ATOM 711 C CA . ASP A 1 89 ? 14.261 13.614 5.172 1.00 98.25 89 ASP A CA 1
ATOM 712 C C . ASP A 1 89 ? 13.807 13.285 3.745 1.00 98.25 89 ASP A C 1
ATOM 714 O O . ASP A 1 89 ? 14.570 13.355 2.779 1.00 98.25 89 ASP A O 1
ATOM 718 N N . LEU A 1 90 ? 12.525 12.933 3.613 1.00 98.31 90 LEU A N 1
ATOM 719 C CA . LEU A 1 90 ? 11.873 12.620 2.332 1.00 98.31 90 LEU A CA 1
ATOM 720 C C . LEU A 1 90 ? 10.865 13.694 1.892 1.00 98.31 90 LEU A C 1
ATOM 722 O O . LEU A 1 90 ? 10.185 13.539 0.873 1.00 98.31 90 LEU A O 1
ATOM 726 N N . GLY A 1 91 ? 10.731 14.774 2.665 1.00 97.94 91 GLY A N 1
ATOM 727 C CA . GLY A 1 91 ? 9.632 15.727 2.528 1.00 97.94 91 GLY A CA 1
ATOM 728 C C . GLY A 1 91 ? 8.292 15.152 3.015 1.00 97.94 91 GLY A C 1
ATOM 729 O O . GLY A 1 91 ? 8.266 14.125 3.691 1.00 97.94 91 GLY A O 1
ATOM 730 N N . PRO A 1 92 ? 7.150 15.789 2.696 1.00 98.12 92 PRO A N 1
ATOM 731 C CA . PRO A 1 92 ? 5.846 15.440 3.261 1.00 98.12 92 PRO A CA 1
ATOM 732 C C . PRO A 1 92 ? 5.213 14.212 2.573 1.00 98.12 92 PRO A C 1
ATOM 734 O O . PRO A 1 92 ? 4.106 14.287 2.047 1.00 98.12 92 PRO A O 1
ATOM 737 N N . VAL A 1 93 ? 5.919 13.080 2.547 1.00 98.19 93 VAL A N 1
ATOM 738 C CA . VAL A 1 93 ? 5.450 11.811 1.961 1.00 98.19 93 VAL A CA 1
ATOM 739 C C . VAL A 1 93 ? 4.388 11.129 2.841 1.00 98.19 93 VAL A C 1
ATOM 741 O O . VAL A 1 93 ? 3.967 11.664 3.861 1.00 98.19 93 VAL A O 1
ATOM 744 N N . TYR A 1 94 ? 3.922 9.950 2.423 1.00 98.56 94 TYR A N 1
ATOM 745 C CA . TYR A 1 94 ? 2.811 9.159 2.979 1.00 98.56 94 TYR A CA 1
ATOM 746 C C . TYR A 1 94 ? 2.451 9.405 4.445 1.00 98.56 94 TYR A C 1
ATOM 748 O O . TYR A 1 94 ? 1.331 9.840 4.684 1.00 98.56 94 TYR A O 1
ATOM 756 N N . GLY A 1 95 ? 3.363 9.157 5.396 1.00 98.12 95 GLY A N 1
ATOM 757 C CA . GLY A 1 95 ? 3.078 9.286 6.828 1.00 98.12 95 GLY A CA 1
ATOM 758 C C . GLY A 1 95 ? 2.556 10.673 7.193 1.00 98.12 95 GLY A C 1
ATOM 759 O O . GLY A 1 95 ? 1.490 10.787 7.804 1.00 98.12 95 GLY A O 1
ATOM 760 N N . LYS A 1 96 ? 3.224 11.728 6.707 1.00 98.62 96 LYS A N 1
ATOM 761 C CA . LYS A 1 96 ? 2.760 13.109 6.870 1.00 98.62 96 LYS A CA 1
ATOM 762 C C . LYS A 1 96 ? 1.348 13.282 6.327 1.00 98.62 96 LYS A C 1
ATOM 764 O O . LYS A 1 96 ? 0.500 13.810 7.026 1.00 98.62 96 LYS A O 1
ATOM 769 N N . GLN A 1 97 ? 1.075 12.798 5.118 1.00 98.69 97 GLN A N 1
ATOM 770 C CA . GLN A 1 97 ? -0.255 12.926 4.518 1.00 98.69 97 GLN A CA 1
ATOM 771 C C . GLN A 1 97 ? -1.307 12.087 5.261 1.00 98.69 97 GLN A C 1
ATOM 773 O O . GLN A 1 97 ? -2.454 12.492 5.350 1.00 98.69 97 GLN A O 1
ATOM 778 N N . TRP A 1 98 ? -0.960 10.932 5.825 1.00 98.75 98 TRP A N 1
ATOM 779 C CA . TRP A 1 98 ? -1.909 10.070 6.540 1.00 98.75 98 TRP A CA 1
ATOM 780 C C . TRP A 1 98 ? -2.308 10.638 7.899 1.00 98.75 98 TRP A C 1
ATOM 782 O O . TRP A 1 98 ? -3.462 10.495 8.296 1.00 98.75 98 TRP A O 1
ATOM 792 N N . ARG A 1 99 ? -1.356 11.256 8.603 1.00 98.75 99 ARG A N 1
ATOM 793 C CA . ARG A 1 99 ? -1.532 11.730 9.983 1.00 98.75 99 ARG A CA 1
ATOM 794 C C . ARG A 1 99 ? -1.725 13.243 10.101 1.00 98.75 99 ARG A C 1
ATOM 796 O O . ARG A 1 99 ? -2.172 13.701 11.144 1.00 98.75 99 ARG A O 1
ATOM 803 N N . ASP A 1 100 ? -1.398 14.006 9.060 1.00 98.38 100 ASP A N 1
ATOM 804 C CA . ASP A 1 100 ? -1.560 15.462 8.993 1.00 98.38 100 ASP A CA 1
ATOM 805 C C . ASP A 1 100 ? -1.645 15.962 7.529 1.00 98.38 100 ASP A C 1
ATOM 807 O O . ASP A 1 100 ? -0.719 16.577 6.982 1.00 98.38 100 ASP A O 1
ATOM 811 N N . PHE A 1 101 ? -2.784 15.697 6.882 1.00 97.69 101 PHE A N 1
ATOM 812 C CA . PHE A 1 101 ? -3.145 16.246 5.572 1.00 97.69 101 PHE A CA 1
ATOM 813 C C . PHE A 1 101 ? -3.683 17.667 5.740 1.00 97.69 101 PHE A C 1
ATOM 815 O O . PHE A 1 101 ? -4.888 17.877 5.875 1.00 97.69 101 PHE A O 1
ATOM 822 N N . SER A 1 102 ? -2.790 18.656 5.777 1.00 95.00 102 SER A N 1
ATOM 823 C CA . SER A 1 102 ? -3.181 20.062 5.973 1.00 95.00 102 SER A CA 1
ATOM 824 C C . SER A 1 102 ? -4.038 20.278 7.237 1.00 95.00 102 SER A C 1
ATOM 826 O O . SER A 1 102 ? -5.029 21.007 7.203 1.00 95.00 102 SER A O 1
ATOM 828 N N . GLY A 1 103 ? -3.660 19.643 8.349 1.00 96.94 103 GLY A N 1
ATOM 829 C CA . GLY A 1 103 ? -4.348 19.702 9.640 1.00 96.94 103 GLY A CA 1
ATOM 830 C C . GLY A 1 103 ? -5.282 18.523 9.933 1.00 96.94 103 GLY A C 1
ATOM 831 O O . GLY A 1 103 ? -5.909 18.517 10.990 1.00 96.94 103 GLY A O 1
ATOM 832 N N . VAL A 1 104 ? -5.399 17.545 9.027 1.00 98.44 104 VAL A N 1
ATOM 833 C CA . VAL A 1 104 ? -6.345 16.420 9.144 1.00 98.44 104 VAL A CA 1
ATOM 834 C C . VAL A 1 104 ? -5.621 15.086 9.355 1.00 98.44 104 VAL A C 1
ATOM 836 O O . VAL A 1 104 ? -4.851 14.653 8.496 1.00 98.44 104 VAL A O 1
ATOM 839 N N . ASP A 1 105 ? -5.916 14.394 10.459 1.00 98.81 105 ASP A N 1
ATOM 840 C CA . ASP A 1 105 ? -5.472 13.012 10.698 1.00 98.81 105 ASP A CA 1
ATOM 841 C C . ASP A 1 105 ? -6.450 12.023 10.049 1.00 98.81 105 ASP A C 1
ATOM 843 O O . ASP A 1 105 ? -7.404 11.544 10.665 1.00 98.81 105 ASP A O 1
ATOM 847 N N . GLN A 1 106 ? -6.202 11.709 8.776 1.00 98.88 106 GLN A N 1
ATOM 848 C CA . GLN A 1 106 ? -7.079 10.851 7.976 1.00 98.88 106 GLN A CA 1
ATOM 849 C C . GLN A 1 106 ? -7.203 9.427 8.546 1.00 98.88 106 GLN A C 1
ATOM 851 O O . GLN A 1 106 ? -8.240 8.783 8.370 1.00 98.88 106 GLN A O 1
ATOM 856 N N . ILE A 1 107 ? -6.169 8.916 9.229 1.00 98.81 107 ILE A N 1
ATOM 857 C CA . ILE A 1 107 ? -6.211 7.586 9.855 1.00 98.81 107 ILE A CA 1
ATOM 858 C C . ILE A 1 107 ? -7.121 7.598 11.082 1.00 98.81 107 ILE A C 1
ATOM 860 O O . ILE A 1 107 ? -7.974 6.718 11.217 1.00 98.81 107 ILE A O 1
ATOM 864 N N . ALA A 1 108 ? -6.977 8.588 11.965 1.00 98.75 108 ALA A N 1
ATOM 865 C CA . ALA A 1 108 ? -7.854 8.711 13.128 1.00 98.75 108 ALA A CA 1
ATOM 866 C C . ALA A 1 108 ? -9.319 8.902 12.702 1.00 98.75 108 ALA A C 1
ATOM 868 O O . ALA A 1 108 ? -10.210 8.210 13.210 1.00 98.75 108 ALA A O 1
ATOM 869 N N . ASP A 1 109 ? -9.551 9.764 11.711 1.00 98.75 109 ASP A N 1
ATOM 870 C CA . ASP A 1 109 ? -10.880 10.043 11.175 1.00 98.75 109 ASP A CA 1
ATOM 871 C C . ASP A 1 109 ? -11.527 8.793 10.574 1.00 98.75 109 ASP A C 1
ATOM 873 O O . ASP A 1 109 ? -12.685 8.486 10.876 1.00 98.75 109 ASP A O 1
ATOM 877 N N . VAL A 1 110 ? -10.796 8.018 9.763 1.00 98.81 110 VAL A N 1
ATOM 878 C CA . VAL A 1 110 ? -11.369 6.817 9.143 1.00 98.81 110 VAL A CA 1
ATOM 879 C C . VAL A 1 110 ? -11.630 5.709 10.165 1.00 98.81 110 VAL A C 1
ATOM 881 O O . VAL A 1 110 ? -12.656 5.039 10.064 1.00 98.81 110 VAL A O 1
ATOM 884 N N . VAL A 1 111 ? -10.792 5.551 11.202 1.00 98.88 111 VAL A N 1
ATOM 885 C CA . VAL A 1 111 ? -11.078 4.635 12.326 1.00 98.88 111 VAL A CA 1
ATOM 886 C C . VAL A 1 111 ? -12.373 5.038 13.037 1.00 98.88 111 VAL A C 1
ATOM 888 O O . VAL A 1 111 ? -13.217 4.181 13.313 1.00 98.88 111 VAL A O 1
ATOM 891 N N . ALA A 1 112 ? -12.551 6.329 13.327 1.00 98.81 112 ALA A N 1
ATOM 892 C CA . ALA A 1 112 ? -13.756 6.838 13.975 1.00 98.81 112 ALA A CA 1
ATOM 893 C C . ALA A 1 112 ? -15.002 6.633 13.097 1.00 98.81 112 ALA A C 1
ATOM 895 O O . ALA A 1 112 ? -16.042 6.184 13.588 1.00 98.81 112 ALA A O 1
ATOM 896 N N . GLN A 1 113 ? -14.891 6.889 11.791 1.00 98.75 113 GLN A N 1
ATOM 897 C CA . GLN A 1 113 ? -15.981 6.685 10.837 1.00 98.75 113 GLN A CA 1
ATOM 898 C C . GLN A 1 113 ? -16.335 5.206 10.668 1.00 98.75 113 GLN A C 1
ATOM 900 O O . GLN A 1 113 ? -17.516 4.888 10.662 1.00 98.75 113 GLN A O 1
ATOM 905 N N . ILE A 1 114 ? -15.368 4.285 10.615 1.00 98.81 114 ILE A N 1
ATOM 906 C CA . ILE A 1 114 ? -15.663 2.841 10.558 1.00 98.81 114 ILE A CA 1
ATOM 907 C C . ILE A 1 114 ? -16.488 2.407 11.781 1.00 98.81 114 ILE A C 1
ATOM 909 O O . ILE A 1 114 ? -17.430 1.633 11.644 1.00 98.81 114 ILE A O 1
ATOM 913 N N . LYS A 1 115 ? -16.170 2.926 12.975 1.00 98.69 115 LYS A N 1
ATOM 914 C CA . LYS A 1 115 ? -16.876 2.573 14.219 1.00 98.69 115 LYS A CA 1
ATOM 915 C C . LYS A 1 115 ? -18.284 3.157 14.317 1.00 98.69 115 LYS A C 1
ATOM 917 O O . LYS A 1 115 ? -19.157 2.535 14.911 1.00 98.69 115 LYS A O 1
ATOM 922 N N . THR A 1 116 ? -18.491 4.366 13.800 1.00 98.62 116 THR A N 1
ATOM 923 C CA . THR A 1 116 ? -19.728 5.139 14.026 1.00 98.62 116 THR A CA 1
ATOM 924 C C . THR A 1 116 ? -20.645 5.211 12.806 1.00 98.62 116 THR A C 1
ATOM 926 O O . THR A 1 116 ? -21.844 5.422 12.956 1.00 98.62 116 THR A O 1
ATOM 929 N N . ASN A 1 117 ? -20.097 5.029 11.607 1.00 98.50 117 ASN A N 1
ATOM 930 C CA . ASN A 1 117 ? -20.788 5.137 10.327 1.00 98.50 117 ASN A CA 1
ATOM 931 C C . ASN A 1 117 ? -20.190 4.156 9.286 1.00 98.50 117 ASN A C 1
ATOM 933 O O . ASN A 1 117 ? -19.665 4.589 8.252 1.00 98.50 117 ASN A O 1
ATOM 937 N N . PRO A 1 118 ? -20.231 2.833 9.549 1.00 98.44 118 PRO A N 1
ATOM 938 C CA . PRO A 1 118 ? -19.566 1.817 8.723 1.00 98.44 118 PRO A CA 1
ATOM 939 C C . PRO A 1 118 ? -20.065 1.760 7.269 1.00 98.44 118 PRO A C 1
ATOM 941 O O . PRO A 1 118 ? -19.294 1.410 6.378 1.00 98.44 118 PRO A O 1
ATOM 944 N N . ASP A 1 119 ? -21.312 2.163 7.009 1.00 98.62 119 ASP A N 1
ATOM 945 C CA . ASP A 1 119 ? -21.912 2.186 5.663 1.00 98.62 119 ASP A CA 1
ATOM 946 C C . ASP A 1 119 ? -21.481 3.403 4.823 1.00 98.62 119 ASP A C 1
ATOM 948 O O . ASP A 1 119 ? -21.906 3.582 3.672 1.00 98.62 119 ASP A O 1
ATOM 952 N N . SER A 1 120 ? -20.643 4.276 5.391 1.00 98.62 120 SER A N 1
ATOM 953 C CA . SER A 1 120 ? -20.120 5.444 4.697 1.00 98.62 120 SER A CA 1
ATOM 954 C C . SER A 1 120 ? -19.390 5.045 3.417 1.00 98.62 120 SER A C 1
ATOM 956 O O . SER A 1 120 ? -18.432 4.277 3.403 1.00 98.62 120 SER A O 1
ATOM 958 N N . ARG A 1 121 ? -19.774 5.678 2.308 1.00 98.62 121 ARG A N 1
ATOM 959 C CA . ARG A 1 121 ? -19.079 5.549 1.016 1.00 98.62 121 ARG A CA 1
ATOM 960 C C . ARG A 1 121 ? -17.857 6.468 0.911 1.00 98.62 121 ARG A C 1
ATOM 962 O O . ARG A 1 121 ? -17.346 6.676 -0.184 1.00 98.62 121 ARG A O 1
ATOM 969 N N . ARG A 1 122 ? -17.439 7.076 2.027 1.00 98.56 122 ARG A N 1
ATOM 970 C CA . ARG A 1 122 ? -16.397 8.115 2.105 1.00 98.56 122 ARG A CA 1
ATOM 971 C C . ARG A 1 122 ? -15.264 7.751 3.069 1.00 98.56 122 ARG A C 1
ATOM 973 O O . ARG A 1 122 ? -14.543 8.635 3.513 1.00 98.56 122 ARG A O 1
ATOM 980 N N . LEU A 1 123 ? -15.107 6.470 3.402 1.00 98.81 123 LEU A N 1
ATOM 981 C CA . LEU A 1 123 ? -14.019 5.967 4.247 1.00 98.81 123 LEU A CA 1
ATOM 982 C C . LEU A 1 123 ? -12.695 5.954 3.466 1.00 98.81 123 LEU A C 1
ATOM 984 O O . LEU A 1 123 ? -12.230 4.897 3.051 1.00 98.81 123 LEU A O 1
ATOM 988 N N . VAL A 1 124 ? -12.131 7.128 3.187 1.00 98.81 124 VAL A N 1
ATOM 989 C CA . VAL A 1 124 ? -11.022 7.313 2.241 1.00 98.81 124 VAL A CA 1
ATOM 990 C C . VAL A 1 124 ? -9.830 7.969 2.925 1.00 98.81 124 VAL A C 1
ATOM 992 O O . VAL A 1 124 ? -9.997 8.890 3.716 1.00 98.81 124 VAL A O 1
ATOM 995 N N . VAL A 1 125 ? -8.630 7.529 2.552 1.00 98.94 125 VAL A N 1
ATOM 996 C CA . VAL A 1 125 ? -7.361 8.182 2.881 1.00 98.94 125 VAL A CA 1
ATOM 997 C C . VAL A 1 125 ? -6.615 8.467 1.580 1.00 98.94 125 VAL A C 1
ATOM 999 O O . VAL A 1 125 ? -6.475 7.583 0.728 1.00 98.94 125 VAL A O 1
ATOM 1002 N N . SER A 1 126 ? -6.127 9.696 1.418 1.00 98.69 126 SER A N 1
ATOM 1003 C CA . SER A 1 126 ? -5.345 10.128 0.257 1.00 98.69 126 SER A CA 1
ATOM 1004 C C . SER A 1 126 ? -3.935 10.542 0.663 1.00 98.69 126 SER A C 1
ATOM 1006 O O . SER A 1 126 ? -3.741 11.351 1.563 1.00 98.69 126 SER A O 1
ATOM 1008 N N . SER A 1 127 ? -2.933 10.041 -0.051 1.00 98.50 127 SER A N 1
ATOM 1009 C CA . SER A 1 127 ? -1.568 10.572 -0.009 1.00 98.50 127 SER A CA 1
ATOM 1010 C C . SER A 1 127 ? -1.323 11.624 -1.090 1.00 98.50 127 SER A C 1
ATOM 1012 O O . SER A 1 127 ? -0.273 12.256 -1.098 1.00 98.50 127 SER A O 1
ATOM 1014 N N . TRP A 1 128 ? -2.257 11.820 -2.024 1.00 98.38 128 TRP A N 1
ATOM 1015 C CA . TRP A 1 128 ? -2.076 12.728 -3.152 1.00 98.38 128 TRP A CA 1
ATOM 1016 C C . TRP A 1 128 ? -2.468 14.164 -2.790 1.00 98.38 128 TRP A C 1
ATOM 1018 O O . TRP A 1 128 ? -3.638 14.535 -2.877 1.00 98.38 128 TRP A O 1
ATOM 1028 N N . ASN A 1 129 ? -1.478 14.970 -2.400 1.00 97.88 129 ASN A N 1
ATOM 1029 C CA . ASN A 1 129 ? -1.640 16.377 -2.030 1.00 97.88 129 ASN A CA 1
ATOM 1030 C C . ASN A 1 129 ? -0.923 17.292 -3.043 1.00 97.88 129 ASN A C 1
ATOM 1032 O O . ASN A 1 129 ? 0.294 17.457 -2.935 1.00 97.88 129 ASN A O 1
ATOM 1036 N N . PRO A 1 130 ? -1.620 17.862 -4.051 1.00 97.69 130 PRO A N 1
ATOM 1037 C CA . PRO A 1 130 ? -0.968 18.574 -5.153 1.00 97.69 130 PRO A CA 1
ATOM 1038 C C . PRO A 1 130 ? -0.032 19.723 -4.732 1.00 97.69 130 PRO A C 1
ATOM 1040 O O . PRO A 1 130 ? 1.073 19.772 -5.273 1.00 97.69 130 PRO A O 1
ATOM 1043 N N . PRO A 1 131 ? -0.391 20.594 -3.762 1.00 97.56 131 PRO A N 1
ATOM 1044 C CA . PRO A 1 131 ? 0.529 21.595 -3.210 1.00 97.56 131 PRO A CA 1
ATOM 1045 C C . PRO A 1 131 ? 1.845 21.043 -2.647 1.00 97.56 131 PRO A C 1
ATOM 1047 O O . PRO A 1 131 ? 2.873 21.710 -2.738 1.00 97.56 131 PRO A O 1
ATOM 1050 N N . ASP A 1 132 ? 1.832 19.836 -2.079 1.00 97.44 132 ASP A N 1
ATOM 1051 C CA . ASP A 1 132 ? 3.004 19.236 -1.438 1.00 97.44 132 ASP A CA 1
ATOM 1052 C C . ASP A 1 132 ? 3.853 18.384 -2.392 1.00 97.44 132 ASP A C 1
ATOM 1054 O O . ASP A 1 132 ? 5.018 18.132 -2.088 1.00 97.44 132 ASP A O 1
ATOM 1058 N N . LEU A 1 133 ? 3.327 17.964 -3.552 1.00 97.25 133 LEU A N 1
ATOM 1059 C CA . LEU A 1 133 ? 4.047 17.090 -4.495 1.00 97.25 133 LEU A CA 1
ATOM 1060 C C . LEU A 1 133 ? 5.460 17.586 -4.860 1.00 97.25 133 LEU A C 1
ATOM 1062 O O . LEU A 1 133 ? 6.367 16.755 -4.853 1.00 97.25 133 LEU A O 1
ATOM 1066 N N . PRO A 1 134 ? 5.707 18.888 -5.133 1.00 97.50 134 PRO A N 1
ATOM 1067 C CA . PRO A 1 134 ? 7.053 19.371 -5.461 1.00 97.50 134 PRO A CA 1
ATOM 1068 C C . PRO A 1 134 ? 8.060 19.266 -4.307 1.00 97.50 134 PRO A C 1
ATOM 1070 O O . PRO A 1 134 ? 9.258 19.397 -4.535 1.00 97.50 134 PRO A O 1
ATOM 1073 N N . ARG A 1 135 ? 7.582 19.073 -3.071 1.00 96.88 135 ARG A N 1
ATOM 1074 C CA . ARG A 1 135 ? 8.403 18.983 -1.855 1.00 96.88 135 ARG A CA 1
ATOM 1075 C C . ARG A 1 135 ? 8.722 17.542 -1.462 1.00 96.88 135 ARG A C 1
ATOM 1077 O O . ARG A 1 135 ? 9.485 17.340 -0.526 1.00 96.88 135 ARG A O 1
ATOM 1084 N N . MET A 1 136 ? 8.104 16.554 -2.108 1.00 97.81 136 MET A N 1
ATOM 1085 C CA . MET A 1 136 ? 8.306 15.137 -1.809 1.00 97.81 136 MET A CA 1
ATOM 1086 C C . MET A 1 136 ? 9.487 14.588 -2.611 1.00 97.81 136 MET A C 1
ATOM 1088 O O . MET A 1 136 ? 9.570 14.813 -3.817 1.00 97.81 136 MET A O 1
ATOM 1092 N N . ALA A 1 137 ? 10.346 13.790 -1.975 1.00 95.50 137 ALA A N 1
ATOM 1093 C CA . ALA A 1 137 ? 11.455 13.105 -2.646 1.00 95.50 137 ALA A CA 1
ATOM 1094 C C . ALA A 1 137 ? 10.975 12.183 -3.783 1.00 95.50 137 ALA A C 1
ATOM 1096 O O . ALA A 1 137 ? 11.638 12.016 -4.808 1.00 95.50 137 ALA A O 1
ATOM 1097 N N . LEU A 1 138 ? 9.784 11.603 -3.619 1.00 93.25 138 LEU A N 1
ATOM 1098 C CA . LEU A 1 138 ? 9.074 10.887 -4.666 1.00 93.25 138 LEU A CA 1
ATOM 1099 C C . LEU A 1 138 ? 7.569 11.098 -4.506 1.00 93.25 138 LEU A C 1
ATOM 1101 O O . LEU A 1 138 ? 7.020 10.929 -3.418 1.00 93.25 138 LEU A O 1
ATOM 1105 N N . ALA A 1 139 ? 6.882 11.406 -5.607 1.00 94.75 139 ALA A N 1
ATOM 1106 C CA . ALA A 1 139 ? 5.426 11.488 -5.596 1.00 94.75 139 ALA A CA 1
ATOM 1107 C C . ALA A 1 139 ? 4.803 10.136 -5.173 1.00 94.75 139 ALA A C 1
ATOM 1109 O O . ALA A 1 139 ? 5.250 9.091 -5.663 1.00 94.75 139 ALA A O 1
ATOM 1110 N N . PRO A 1 140 ? 3.724 10.116 -4.370 1.00 96.56 140 PRO A N 1
ATOM 1111 C CA . PRO A 1 140 ? 3.150 8.892 -3.816 1.00 96.56 140 PRO A CA 1
ATOM 1112 C C . PRO A 1 140 ? 2.762 7.889 -4.902 1.00 96.56 140 PRO A C 1
ATOM 1114 O O . PRO A 1 140 ? 2.022 8.234 -5.824 1.00 96.56 140 PRO A O 1
ATOM 1117 N N . CYS A 1 141 ? 3.252 6.653 -4.816 1.00 97.38 141 CYS A N 1
ATOM 1118 C CA . CYS A 1 141 ? 2.853 5.568 -5.714 1.00 97.38 141 CYS A CA 1
ATOM 1119 C C . CYS A 1 141 ? 1.463 5.046 -5.339 1.00 97.38 141 CYS A C 1
ATOM 1121 O O . CYS A 1 141 ? 0.597 4.924 -6.202 1.00 97.38 141 CYS A O 1
ATOM 1123 N N . HIS A 1 142 ? 1.245 4.776 -4.053 1.00 97.75 142 HIS A N 1
ATOM 1124 C CA . HIS A 1 142 ? -0.039 4.397 -3.470 1.00 97.75 142 HIS A CA 1
ATOM 1125 C C . HIS A 1 142 ? -0.789 5.670 -3.059 1.00 97.75 142 HIS A C 1
ATOM 1127 O O . HIS A 1 142 ? -0.492 6.287 -2.041 1.00 97.75 142 HIS A O 1
ATOM 1133 N N . CYS A 1 143 ? -1.691 6.123 -3.932 1.00 97.56 143 CYS A N 1
ATOM 1134 C CA . CYS A 1 143 ? -2.215 7.489 -3.890 1.00 97.56 143 CYS A CA 1
ATOM 1135 C C . CYS A 1 143 ? -3.455 7.629 -3.018 1.00 97.56 143 CYS A C 1
ATOM 1137 O O . CYS A 1 143 ? -3.618 8.653 -2.366 1.00 97.56 143 CYS A O 1
ATOM 1139 N N . LEU A 1 144 ? -4.345 6.641 -3.059 1.00 98.69 144 LEU A N 1
ATOM 1140 C CA . LEU A 1 144 ? -5.647 6.703 -2.411 1.00 98.69 144 LEU A CA 1
ATOM 1141 C C . LEU A 1 144 ? -6.090 5.297 -2.051 1.00 98.69 144 LEU A C 1
ATOM 1143 O O . LEU A 1 144 ? -5.975 4.391 -2.875 1.00 98.69 144 LEU A O 1
ATOM 1147 N N . PHE A 1 145 ? -6.629 5.118 -0.854 1.00 98.94 145 PHE A N 1
ATOM 1148 C CA . PHE A 1 145 ? -7.274 3.874 -0.473 1.00 98.94 145 PHE A CA 1
ATOM 1149 C C . PHE A 1 145 ? -8.594 4.129 0.238 1.00 98.94 145 PHE A C 1
ATOM 1151 O O . PHE A 1 145 ? -8.772 5.138 0.916 1.00 98.94 145 PHE A O 1
ATOM 1158 N N . GLN A 1 146 ? -9.525 3.206 0.036 1.00 98.94 146 GLN A N 1
ATOM 1159 C CA . GLN A 1 146 ? -10.880 3.264 0.550 1.00 98.94 146 GLN A CA 1
ATOM 1160 C C . GLN A 1 146 ? -11.181 2.006 1.357 1.00 98.94 146 GLN A C 1
ATOM 1162 O O . GLN A 1 146 ? -10.939 0.894 0.888 1.00 98.94 146 GLN A O 1
ATOM 1167 N N . PHE A 1 147 ? -11.769 2.181 2.533 1.00 98.94 147 PHE A N 1
ATOM 1168 C CA . PHE A 1 147 ? -12.343 1.092 3.307 1.00 98.94 147 PHE A CA 1
ATOM 1169 C C . PHE A 1 147 ? -13.821 0.886 2.977 1.00 98.94 147 PHE A C 1
ATOM 1171 O O . PHE A 1 147 ? -14.528 1.797 2.541 1.00 98.94 147 PHE A O 1
ATOM 1178 N N . TYR A 1 148 ? -14.284 -0.337 3.195 1.00 98.94 148 TYR A N 1
ATOM 1179 C CA . TYR A 1 148 ? -15.670 -0.735 2.999 1.00 98.94 148 TYR A CA 1
ATOM 1180 C C . TYR A 1 148 ? -16.048 -1.775 4.047 1.00 98.94 148 TYR A C 1
ATOM 1182 O O . TYR A 1 148 ? -15.301 -2.735 4.249 1.00 98.94 148 TYR A O 1
ATOM 1190 N N . VAL A 1 149 ? -17.194 -1.592 4.699 1.00 98.88 149 VAL A N 1
ATOM 1191 C CA . VAL A 1 149 ? -17.722 -2.539 5.684 1.00 98.88 149 VAL A CA 1
ATOM 1192 C C . VAL A 1 149 ? -18.977 -3.193 5.124 1.00 98.88 149 VAL A C 1
ATOM 1194 O O . VAL A 1 149 ? -19.880 -2.511 4.651 1.00 98.88 149 VAL A O 1
ATOM 1197 N N . ALA A 1 150 ? -19.034 -4.519 5.190 1.00 98.62 150 ALA A N 1
ATOM 1198 C CA . ALA A 1 150 ? -20.242 -5.291 4.920 1.00 98.62 150 ALA A CA 1
ATOM 1199 C C . ALA A 1 150 ? -20.213 -6.581 5.735 1.00 98.62 150 ALA A C 1
ATOM 1201 O O . ALA A 1 150 ? -19.155 -7.189 5.880 1.00 98.62 150 ALA A O 1
ATOM 1202 N N . GLU A 1 151 ? -21.362 -6.989 6.277 1.00 97.69 151 GLU A N 1
ATOM 1203 C CA . GLU A 1 151 ? -21.509 -8.255 7.019 1.00 97.69 151 GLU A CA 1
ATOM 1204 C C . GLU A 1 151 ? -20.475 -8.426 8.154 1.00 97.69 151 GLU A C 1
ATOM 1206 O O . GLU A 1 151 ? -19.970 -9.515 8.419 1.00 97.69 151 GLU A O 1
ATOM 1211 N N . GLY A 1 152 ? -20.113 -7.323 8.822 1.00 98.19 152 GLY A N 1
ATOM 1212 C CA . GLY A 1 152 ? -19.104 -7.324 9.888 1.00 98.19 152 GLY A CA 1
ATOM 1213 C C . GLY A 1 152 ? -17.660 -7.547 9.410 1.00 98.19 152 GLY A C 1
ATOM 1214 O O . GLY A 1 152 ? -16.785 -7.809 10.238 1.00 98.19 152 GLY A O 1
ATOM 1215 N N . ARG A 1 153 ? -17.392 -7.446 8.099 1.00 98.75 153 ARG A N 1
ATOM 1216 C CA . ARG A 1 153 ? -16.063 -7.593 7.486 1.00 98.75 153 ARG A CA 1
ATOM 1217 C C . ARG A 1 153 ? -15.558 -6.257 6.929 1.00 98.75 153 ARG A C 1
ATOM 1219 O O . ARG A 1 153 ? -16.296 -5.555 6.240 1.00 98.75 153 ARG A O 1
ATOM 1226 N N . LEU A 1 154 ? -14.292 -5.928 7.187 1.00 98.88 154 LEU A N 1
ATOM 1227 C CA . LEU A 1 154 ? -13.610 -4.732 6.683 1.00 98.88 154 LEU A CA 1
ATOM 1228 C C . LEU A 1 154 ? -12.767 -5.070 5.449 1.00 98.88 154 LEU A C 1
ATOM 1230 O O . LEU A 1 154 ? -11.796 -5.821 5.534 1.00 98.88 154 LEU A O 1
ATOM 1234 N N . SER A 1 155 ? -13.111 -4.485 4.308 1.00 98.94 155 SER A N 1
ATOM 1235 C CA . SER A 1 155 ? -12.319 -4.546 3.0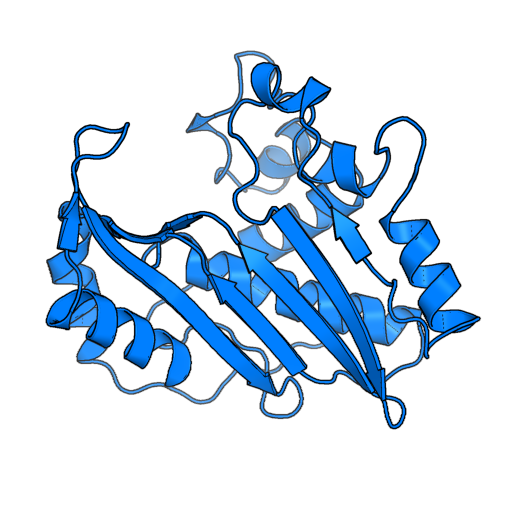76 1.00 98.94 155 SER A CA 1
ATOM 1236 C C . SER A 1 155 ? -11.568 -3.237 2.838 1.00 98.94 155 SER A C 1
ATOM 1238 O O . SER A 1 155 ? -11.979 -2.183 3.320 1.00 98.94 155 SER A O 1
ATOM 1240 N N . CYS A 1 156 ? -10.492 -3.298 2.057 1.00 98.94 156 CYS A N 1
ATOM 1241 C CA . CYS A 1 156 ? -9.710 -2.137 1.642 1.00 98.94 156 CYS A CA 1
ATOM 1242 C C . CYS A 1 156 ? -9.417 -2.210 0.142 1.00 98.94 156 CYS A C 1
ATOM 1244 O O . CYS A 1 156 ? -8.958 -3.240 -0.352 1.00 98.94 156 CYS A O 1
ATOM 1246 N N . GLN A 1 157 ? -9.658 -1.121 -0.583 1.00 98.94 157 GLN A N 1
ATOM 1247 C CA . GLN A 1 157 ? -9.255 -0.957 -1.973 1.00 98.94 157 GLN A CA 1
ATOM 1248 C C . GLN A 1 157 ? -8.178 0.116 -2.083 1.00 98.94 157 GLN A C 1
ATOM 1250 O O . GLN A 1 157 ? -8.401 1.251 -1.681 1.00 98.94 157 GLN A O 1
ATOM 1255 N N . LEU A 1 158 ? -7.043 -0.218 -2.690 1.00 98.94 158 LEU A N 1
ATOM 1256 C CA . LEU A 1 158 ? -5.965 0.714 -3.008 1.00 98.94 158 LEU A CA 1
ATOM 1257 C C . LEU A 1 158 ? -5.987 1.081 -4.494 1.00 98.94 158 LEU A C 1
ATOM 1259 O O . LEU A 1 158 ? -6.042 0.195 -5.346 1.00 98.94 158 LEU A O 1
ATOM 1263 N N . TYR A 1 159 ? -5.837 2.368 -4.800 1.00 98.94 159 TYR A N 1
ATOM 1264 C CA . TYR A 1 159 ? -5.394 2.867 -6.097 1.00 98.94 159 TYR A CA 1
ATOM 1265 C C . TYR A 1 159 ? -3.908 3.254 -6.044 1.00 98.94 159 TYR A C 1
ATOM 1267 O O . TYR A 1 159 ? -3.503 4.193 -5.350 1.00 98.94 159 TYR A O 1
ATOM 1275 N N . GLN A 1 160 ? -3.090 2.536 -6.812 1.00 98.81 160 GLN A N 1
ATOM 1276 C CA . GLN A 1 160 ? -1.663 2.787 -6.982 1.00 98.81 160 GLN A CA 1
ATOM 1277 C C . GLN A 1 160 ? -1.389 3.250 -8.415 1.00 98.81 160 GLN A C 1
ATOM 1279 O O . GLN A 1 160 ? -1.505 2.473 -9.359 1.00 98.81 160 GLN A O 1
ATOM 1284 N N . ARG A 1 161 ? -1.000 4.517 -8.596 1.00 98.44 161 ARG A N 1
ATOM 1285 C CA . ARG A 1 161 ? -0.837 5.126 -9.931 1.00 98.44 161 ARG A CA 1
ATOM 1286 C C . ARG A 1 161 ? 0.309 4.525 -10.753 1.00 98.44 161 ARG A C 1
ATOM 1288 O O . ARG A 1 161 ? 0.293 4.630 -11.973 1.00 98.44 161 ARG A O 1
ATOM 1295 N N . SER A 1 162 ? 1.326 3.990 -10.077 1.00 97.44 162 SER A N 1
ATOM 1296 C CA . SER A 1 162 ? 2.597 3.544 -10.651 1.00 97.44 162 SER A CA 1
ATOM 1297 C C . SER A 1 162 ? 3.119 2.369 -9.837 1.00 97.44 162 SER A C 1
ATOM 1299 O O . SER A 1 162 ? 3.269 2.478 -8.615 1.00 97.44 162 SER A O 1
ATOM 1301 N N . ALA A 1 163 ? 3.383 1.252 -10.500 1.00 97.88 163 ALA A N 1
ATOM 1302 C CA . ALA A 1 163 ? 3.673 -0.009 -9.846 1.00 97.88 163 ALA A CA 1
ATOM 1303 C C . ALA A 1 163 ? 4.804 -0.759 -10.549 1.00 97.88 163 ALA A C 1
ATOM 1305 O O . ALA A 1 163 ? 4.581 -1.401 -11.573 1.00 97.88 163 ALA A O 1
ATOM 1306 N N . ASP A 1 164 ? 5.993 -0.730 -9.937 1.00 97.19 164 ASP A N 1
ATOM 1307 C CA . ASP A 1 164 ? 7.030 -1.722 -10.219 1.00 97.19 164 ASP A CA 1
ATOM 1308 C C . ASP A 1 164 ? 6.513 -3.076 -9.731 1.00 97.19 164 ASP A C 1
ATOM 1310 O O . ASP A 1 164 ? 6.459 -3.352 -8.526 1.00 97.19 164 ASP A O 1
ATOM 1314 N N . VAL A 1 165 ? 6.086 -3.907 -10.679 1.00 98.31 165 VAL A N 1
ATOM 1315 C CA . VAL A 1 165 ? 5.462 -5.193 -10.381 1.00 98.31 165 VAL A CA 1
ATOM 1316 C C . VAL A 1 165 ? 6.471 -6.181 -9.822 1.00 98.31 165 VAL A C 1
ATOM 1318 O O . VAL A 1 165 ? 6.098 -7.024 -9.008 1.00 98.31 165 VAL A O 1
ATOM 1321 N N . PHE A 1 166 ? 7.750 -6.083 -10.190 1.00 97.88 166 PHE A N 1
ATOM 1322 C CA . PHE A 1 166 ? 8.733 -7.023 -9.683 1.00 97.88 166 PHE A CA 1
ATOM 1323 C C . PHE A 1 166 ? 9.135 -6.672 -8.252 1.00 97.88 166 PHE A C 1
ATOM 1325 O O . PHE A 1 166 ? 9.014 -7.523 -7.373 1.00 97.88 166 PHE A O 1
ATOM 1332 N N . LEU A 1 167 ? 9.606 -5.457 -7.975 1.00 95.62 167 LEU A N 1
ATOM 1333 C CA . LEU A 1 167 ? 10.124 -5.120 -6.643 1.00 95.62 167 LEU A CA 1
ATOM 1334 C C . LEU A 1 167 ? 9.039 -4.598 -5.698 1.00 95.62 167 LEU A C 1
ATOM 1336 O O . LEU A 1 167 ? 8.930 -5.086 -4.572 1.00 95.62 167 LEU A O 1
ATOM 1340 N N . GLY A 1 168 ? 8.229 -3.641 -6.155 1.00 96.69 168 GLY A N 1
ATOM 1341 C CA . GLY A 1 168 ? 7.320 -2.869 -5.304 1.00 96.69 168 GLY A CA 1
ATOM 1342 C C . GLY A 1 168 ? 6.016 -3.587 -4.963 1.00 96.69 168 GLY A C 1
ATOM 1343 O O . GLY A 1 168 ? 5.657 -3.702 -3.793 1.00 96.69 168 GLY A O 1
ATOM 1344 N N . VAL A 1 169 ? 5.311 -4.127 -5.960 1.00 98.44 169 VAL A N 1
ATOM 1345 C CA . VAL A 1 169 ? 3.965 -4.705 -5.763 1.00 98.44 169 VAL A CA 1
ATOM 1346 C C . VAL A 1 169 ? 3.906 -5.794 -4.679 1.00 98.44 169 VAL A C 1
ATOM 1348 O O . VAL A 1 169 ? 2.971 -5.752 -3.878 1.00 98.44 169 VAL A O 1
ATOM 1351 N N . PRO A 1 170 ? 4.874 -6.728 -4.551 1.00 98.44 170 PRO A N 1
ATOM 1352 C CA . PRO A 1 170 ? 4.884 -7.679 -3.439 1.00 98.44 170 PRO A CA 1
ATOM 1353 C C . PRO A 1 170 ? 4.898 -7.016 -2.052 1.00 98.44 170 PRO A C 1
ATOM 1355 O O . PRO A 1 170 ? 4.247 -7.521 -1.138 1.00 98.44 170 PRO A O 1
ATOM 1358 N N . PHE A 1 171 ? 5.616 -5.896 -1.896 1.00 98.00 171 PHE A N 1
ATOM 1359 C CA . PHE A 1 171 ? 5.624 -5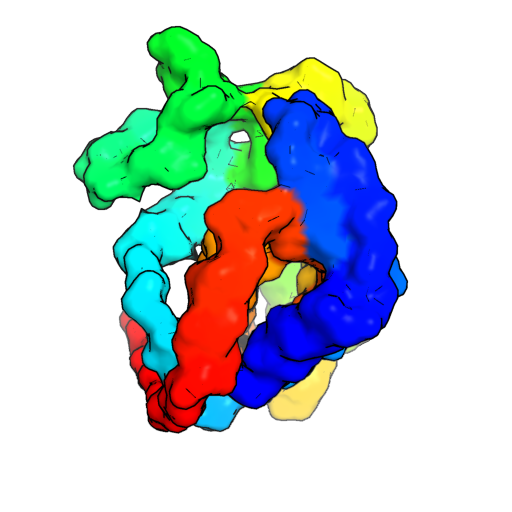.098 -0.665 1.00 98.00 171 PHE A CA 1
ATOM 1360 C C . PHE A 1 171 ? 4.285 -4.391 -0.465 1.00 98.00 171 PHE A C 1
ATOM 1362 O O . PHE A 1 171 ? 3.717 -4.450 0.624 1.00 98.00 171 PHE A O 1
ATOM 1369 N N . ASN A 1 172 ? 3.749 -3.771 -1.520 1.00 98.56 172 ASN A N 1
ATOM 1370 C CA . ASN A 1 172 ? 2.508 -3.004 -1.439 1.00 98.56 172 ASN A CA 1
ATOM 1371 C C . ASN A 1 172 ? 1.304 -3.890 -1.076 1.00 98.56 172 ASN A C 1
ATOM 1373 O O . ASN A 1 172 ? 0.514 -3.503 -0.217 1.00 98.56 172 ASN A O 1
ATOM 1377 N N . ILE A 1 173 ? 1.198 -5.095 -1.655 1.00 98.81 173 ILE A N 1
ATOM 1378 C CA . ILE A 1 173 ? 0.130 -6.052 -1.319 1.00 98.81 173 ILE A CA 1
ATOM 1379 C C . ILE A 1 173 ? 0.183 -6.417 0.167 1.00 98.81 173 ILE A C 1
ATOM 1381 O O . ILE A 1 173 ? -0.821 -6.315 0.869 1.00 98.81 173 ILE A O 1
ATOM 1385 N N . ALA A 1 174 ? 1.358 -6.816 0.656 1.00 98.75 174 ALA A N 1
ATOM 1386 C CA . ALA A 1 174 ? 1.525 -7.233 2.043 1.00 98.75 174 ALA A CA 1
ATOM 1387 C C . ALA A 1 174 ? 1.301 -6.074 3.031 1.00 98.75 174 ALA A C 1
ATOM 1389 O O . ALA A 1 174 ? 0.668 -6.277 4.063 1.00 98.75 174 ALA A O 1
ATOM 1390 N N . SER A 1 175 ? 1.771 -4.865 2.705 1.00 98.81 175 SER A N 1
ATOM 1391 C CA . SER A 1 175 ? 1.600 -3.667 3.539 1.00 98.81 175 SER A CA 1
ATOM 1392 C C . SER A 1 175 ? 0.121 -3.318 3.732 1.00 98.81 175 SER A C 1
ATOM 1394 O O . SER A 1 175 ? -0.355 -3.211 4.860 1.00 98.81 175 SER A O 1
ATOM 1396 N N . TYR A 1 176 ? -0.652 -3.242 2.646 1.00 98.94 176 TYR A N 1
ATOM 1397 C CA . TYR A 1 176 ? -2.069 -2.887 2.733 1.00 98.94 176 TYR A CA 1
ATOM 1398 C C . TYR A 1 176 ? -2.958 -4.024 3.243 1.00 98.94 176 TYR A C 1
ATOM 1400 O O . TYR A 1 176 ? -3.959 -3.759 3.912 1.00 98.94 176 TYR A O 1
ATOM 1408 N N . ALA A 1 177 ? -2.589 -5.285 3.004 1.00 98.88 177 ALA A N 1
ATOM 1409 C CA . ALA A 1 177 ? -3.233 -6.407 3.676 1.00 98.88 177 ALA A CA 1
ATOM 1410 C C . ALA A 1 177 ? -3.018 -6.327 5.194 1.00 98.88 177 ALA A C 1
ATOM 1412 O O . ALA A 1 177 ? -3.984 -6.432 5.944 1.00 98.88 177 ALA A O 1
ATOM 1413 N N . LEU A 1 178 ? -1.787 -6.060 5.649 1.00 98.88 178 LEU A N 1
ATOM 1414 C CA . LEU A 1 178 ? -1.476 -5.898 7.071 1.00 98.88 178 LEU A CA 1
ATOM 1415 C C . LEU A 1 178 ? -2.230 -4.710 7.680 1.00 98.88 178 LEU A C 1
ATOM 1417 O O . LEU A 1 178 ? -2.851 -4.868 8.728 1.00 98.88 178 LEU A O 1
ATOM 1421 N N . LEU A 1 179 ? -2.260 -3.564 6.994 1.00 98.94 179 LEU A N 1
ATOM 1422 C CA . LEU A 1 179 ? -3.063 -2.414 7.406 1.00 98.94 179 LEU A CA 1
ATOM 1423 C C . LEU A 1 179 ? -4.540 -2.796 7.554 1.00 98.94 179 LEU A C 1
ATOM 1425 O O . LEU A 1 179 ? -5.162 -2.453 8.550 1.00 98.94 179 LEU A O 1
ATOM 1429 N N . THR A 1 180 ? -5.099 -3.547 6.603 1.00 98.94 180 THR A N 1
ATOM 1430 C CA . THR A 1 180 ? -6.502 -3.987 6.664 1.00 98.94 180 THR A CA 1
ATOM 1431 C C . THR A 1 180 ? -6.761 -4.874 7.883 1.00 98.94 180 THR A C 1
ATOM 1433 O O . THR A 1 180 ? -7.763 -4.675 8.566 1.00 98.94 180 THR A O 1
ATOM 1436 N N . LEU A 1 181 ? -5.845 -5.797 8.206 1.00 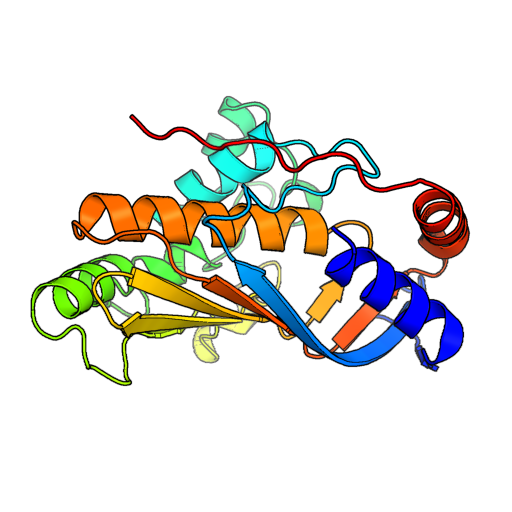98.88 181 LEU A N 1
ATOM 1437 C CA . LEU A 1 181 ? -5.931 -6.622 9.417 1.00 98.88 181 LEU A CA 1
ATOM 1438 C C . LEU A 1 181 ? -5.891 -5.766 10.692 1.00 98.88 181 LEU A C 1
ATOM 1440 O O . LEU A 1 181 ? -6.738 -5.934 11.568 1.00 98.88 181 LEU A O 1
ATOM 1444 N N . MET A 1 182 ? -4.949 -4.821 10.780 1.00 98.88 182 MET A N 1
ATOM 1445 C CA . MET A 1 182 ? -4.809 -3.922 11.933 1.00 98.88 182 MET A CA 1
ATOM 1446 C C . MET A 1 182 ? -6.059 -3.059 12.126 1.00 98.88 182 MET A C 1
ATOM 1448 O O . MET A 1 182 ? -6.577 -2.952 13.236 1.00 98.88 182 MET A O 1
ATOM 1452 N N . MET A 1 183 ? -6.575 -2.481 11.039 1.00 98.81 183 MET A N 1
ATOM 1453 C CA . MET A 1 183 ? -7.775 -1.645 11.052 1.00 98.81 183 MET A CA 1
ATOM 1454 C C . MET A 1 183 ? -9.012 -2.452 11.451 1.00 98.81 183 MET A C 1
ATOM 1456 O O . MET A 1 183 ? -9.808 -1.977 12.259 1.00 98.81 183 MET A O 1
ATOM 1460 N N . ALA A 1 184 ? -9.154 -3.684 10.950 1.00 98.81 184 ALA A N 1
ATOM 1461 C CA . ALA A 1 184 ? -10.238 -4.585 11.337 1.00 98.81 184 ALA A CA 1
ATOM 1462 C C . ALA A 1 184 ? -10.182 -4.898 12.843 1.00 98.81 184 ALA A C 1
ATOM 1464 O O . ALA A 1 184 ? -11.179 -4.719 13.541 1.00 98.81 184 ALA A O 1
ATOM 1465 N N . GLN A 1 185 ? -8.998 -5.235 13.370 1.00 98.69 185 GLN A N 1
ATOM 1466 C CA . GLN A 1 185 ? -8.798 -5.510 14.795 1.00 98.69 185 GLN A CA 1
ATOM 1467 C C . GLN A 1 185 ? -9.203 -4.325 15.682 1.00 98.69 185 GLN A C 1
ATOM 1469 O O . GLN A 1 185 ? -10.015 -4.484 16.593 1.00 98.69 185 GLN A O 1
ATOM 1474 N N . VAL A 1 186 ? -8.694 -3.118 15.412 1.00 98.69 186 VAL A N 1
ATOM 1475 C CA . VAL A 1 186 ? -8.969 -1.945 16.270 1.00 98.69 186 VAL A CA 1
ATOM 1476 C C . VAL A 1 186 ? -10.391 -1.394 16.126 1.00 98.69 186 VAL A C 1
ATOM 1478 O O . VAL A 1 186 ? -10.813 -0.555 16.931 1.00 98.69 186 VAL A O 1
ATOM 1481 N N . THR A 1 187 ? -11.134 -1.845 15.111 1.00 98.75 187 THR A N 1
ATOM 1482 C CA . THR A 1 187 ? -12.546 -1.503 14.880 1.00 98.75 187 THR A CA 1
ATOM 1483 C C . THR A 1 187 ? -13.515 -2.626 15.255 1.00 98.75 187 THR A C 1
ATOM 1485 O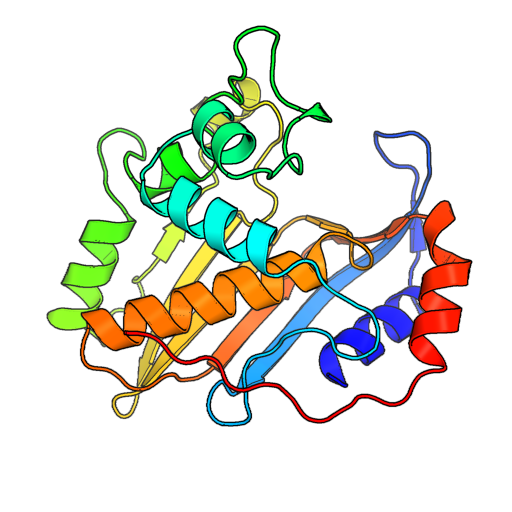 O . THR A 1 187 ? -14.721 -2.409 15.198 1.00 98.75 187 THR A O 1
ATOM 1488 N N . GLY A 1 188 ? -13.019 -3.783 15.713 1.00 98.50 188 GLY A N 1
ATOM 1489 C CA . GLY A 1 188 ? -13.851 -4.918 16.126 1.00 98.50 188 GLY A CA 1
ATOM 1490 C C . GLY A 1 188 ? -14.502 -5.675 14.963 1.00 98.50 188 GLY A C 1
ATOM 1491 O O . GLY A 1 188 ? -15.521 -6.335 15.158 1.00 98.50 188 GLY A O 1
ATOM 1492 N N . LEU A 1 189 ? -13.941 -5.570 13.757 1.00 98.69 189 LEU A N 1
ATOM 1493 C CA . LEU A 1 189 ? -14.431 -6.219 12.541 1.00 98.69 189 LEU A CA 1
ATOM 1494 C C . LEU A 1 189 ? -13.558 -7.418 12.162 1.00 98.69 189 LEU A C 1
ATOM 1496 O O . LEU A 1 189 ? -12.399 -7.533 12.563 1.00 98.69 189 LEU A O 1
ATOM 1500 N N . LYS A 1 190 ? -14.105 -8.306 11.331 1.00 98.50 190 LYS A N 1
ATOM 1501 C CA . LYS A 1 190 ? -13.324 -9.367 10.685 1.00 98.50 190 LYS A CA 1
ATOM 1502 C C . LYS A 1 190 ? -12.613 -8.832 9.436 1.00 98.50 190 LYS A C 1
ATOM 1504 O O . LYS A 1 190 ? -13.134 -7.927 8.783 1.00 98.50 190 LYS A O 1
ATOM 1509 N N . PRO A 1 191 ? -11.463 -9.390 9.039 1.00 98.38 191 PRO A N 1
ATOM 1510 C CA . PRO A 1 191 ? -10.870 -9.095 7.739 1.00 98.38 191 PRO A CA 1
ATOM 1511 C C . PRO A 1 191 ? -11.777 -9.519 6.575 1.00 98.38 191 PRO A C 1
ATOM 1513 O O . PRO A 1 191 ? -12.258 -10.650 6.521 1.00 98.38 191 PRO A O 1
ATOM 1516 N N . GLY A 1 192 ? -12.005 -8.598 5.640 1.00 98.69 192 GLY A N 1
ATOM 1517 C CA . GLY A 1 192 ? -12.670 -8.837 4.362 1.00 98.69 192 GLY A CA 1
ATOM 1518 C C . GLY A 1 192 ? -11.657 -9.089 3.246 1.00 98.69 192 GLY A C 1
ATOM 1519 O O . GLY A 1 192 ? -10.797 -9.959 3.354 1.00 98.69 192 GLY A O 1
ATOM 1520 N N . ALA A 1 193 ? -11.737 -8.305 2.170 1.00 98.69 193 ALA A N 1
ATOM 1521 C CA . ALA A 1 193 ? -10.820 -8.412 1.039 1.00 98.69 193 ALA A CA 1
ATOM 1522 C C . ALA A 1 193 ? -9.879 -7.208 0.925 1.00 98.69 193 ALA A C 1
ATOM 1524 O O . ALA A 1 193 ? -10.266 -6.068 1.184 1.00 98.69 193 ALA A O 1
ATOM 1525 N N . PHE A 1 194 ? -8.670 -7.458 0.428 1.00 98.88 194 PHE A N 1
ATOM 1526 C CA . PHE A 1 194 ? -7.812 -6.418 -0.126 1.00 98.88 194 PHE A CA 1
ATOM 1527 C C . PHE A 1 194 ? -7.952 -6.386 -1.656 1.00 98.88 194 PHE A C 1
ATOM 1529 O O . PHE A 1 194 ? -7.798 -7.408 -2.328 1.00 98.88 194 PHE A O 1
ATOM 1536 N N . ILE A 1 195 ? -8.261 -5.215 -2.213 1.00 98.94 195 ILE A N 1
ATOM 1537 C CA . ILE A 1 195 ? -8.401 -4.972 -3.649 1.00 98.94 195 ILE A CA 1
ATOM 1538 C C . ILE A 1 195 ? -7.291 -4.015 -4.079 1.00 98.94 195 ILE A C 1
ATOM 1540 O O . ILE A 1 195 ? -7.202 -2.889 -3.599 1.00 98.94 195 ILE A O 1
ATOM 1544 N N . HIS A 1 196 ? -6.456 -4.428 -5.024 1.00 98.88 196 HIS A N 1
ATOM 1545 C CA . HIS A 1 196 ? -5.320 -3.638 -5.488 1.00 98.88 196 HIS A CA 1
ATOM 1546 C C . HIS A 1 196 ? -5.543 -3.202 -6.929 1.00 98.88 196 HIS A C 1
ATOM 1548 O O . HIS A 1 196 ? -5.495 -4.022 -7.841 1.00 98.88 196 HIS A O 1
ATOM 1554 N N . THR A 1 197 ? -5.820 -1.916 -7.127 1.00 98.94 197 THR A N 1
ATOM 1555 C CA . THR A 1 197 ? -6.014 -1.289 -8.439 1.00 98.94 197 THR A CA 1
ATOM 1556 C C . THR A 1 197 ? -4.744 -0.551 -8.844 1.00 98.94 197 THR A C 1
ATOM 1558 O O . THR A 1 197 ? -4.221 0.258 -8.079 1.00 98.94 197 THR A O 1
ATOM 1561 N N . LEU A 1 198 ? -4.253 -0.827 -10.047 1.00 98.75 198 LEU A N 1
ATOM 1562 C CA . LEU A 1 198 ? -2.996 -0.316 -10.580 1.00 98.75 198 LEU A CA 1
ATOM 1563 C C . LEU A 1 198 ? -3.253 0.568 -11.805 1.00 98.75 198 LEU A C 1
ATOM 1565 O O . LEU A 1 198 ? -4.013 0.180 -12.693 1.00 98.75 198 LEU A O 1
ATOM 1569 N N . GLY A 1 199 ? -2.595 1.728 -11.847 1.00 98.44 199 GLY A N 1
ATOM 1570 C CA . GLY A 1 199 ? -2.487 2.595 -13.020 1.00 98.44 199 GLY A CA 1
ATOM 1571 C C . GLY A 1 199 ? -1.455 2.045 -14.005 1.00 98.44 199 GLY A C 1
ATOM 1572 O O . GLY A 1 199 ? -1.715 1.049 -14.673 1.00 98.44 199 GLY A O 1
ATOM 1573 N N . ASP A 1 200 ? -0.283 2.680 -14.089 1.00 98.00 200 ASP A N 1
ATOM 1574 C CA . ASP A 1 200 ? 0.862 2.158 -14.847 1.00 98.00 200 ASP A CA 1
ATOM 1575 C C . ASP A 1 200 ? 1.500 0.989 -14.074 1.00 98.00 200 ASP A C 1
ATOM 1577 O O . ASP A 1 200 ? 2.199 1.196 -13.077 1.00 98.00 200 ASP A O 1
ATOM 1581 N N . ALA A 1 201 ? 1.206 -0.242 -14.501 1.00 98.25 201 ALA A N 1
ATOM 1582 C CA . ALA A 1 201 ? 1.790 -1.464 -13.961 1.00 98.25 201 ALA A CA 1
ATOM 1583 C C . ALA A 1 201 ? 2.888 -1.955 -14.903 1.00 98.25 201 ALA A C 1
ATOM 1585 O O . ALA A 1 201 ? 2.613 -2.289 -16.058 1.00 98.25 201 ALA A O 1
ATOM 1586 N N . HIS A 1 202 ? 4.125 -2.013 -14.413 1.00 98.19 202 HIS A N 1
ATOM 1587 C CA . HIS A 1 202 ? 5.282 -2.246 -15.264 1.00 98.19 202 HIS A CA 1
ATOM 1588 C C . HIS A 1 202 ? 6.319 -3.205 -14.687 1.00 98.19 202 HIS A C 1
ATOM 1590 O O . HIS A 1 202 ? 6.475 -3.368 -13.476 1.00 98.19 202 HIS A O 1
ATOM 1596 N N . LEU A 1 203 ? 7.080 -3.798 -15.603 1.00 98.25 203 LEU A N 1
ATOM 1597 C CA . LEU A 1 203 ? 8.346 -4.464 -15.344 1.00 98.25 203 LEU A CA 1
ATOM 1598 C C . LEU A 1 203 ? 9.469 -3.628 -15.946 1.00 98.25 203 LEU A C 1
ATOM 1600 O O . LEU A 1 203 ? 9.415 -3.284 -17.126 1.00 98.25 203 LEU A O 1
ATOM 1604 N N . TYR A 1 204 ? 10.500 -3.334 -15.160 1.00 97.38 204 TYR A N 1
ATOM 1605 C CA . TYR A 1 204 ? 11.743 -2.820 -15.724 1.00 97.38 204 TYR A CA 1
ATOM 1606 C C . TYR A 1 204 ? 12.378 -3.868 -16.642 1.00 97.38 204 TYR A C 1
ATOM 1608 O O . TYR A 1 204 ? 12.311 -5.073 -16.378 1.00 97.38 204 TYR A O 1
ATOM 1616 N N . THR A 1 205 ? 13.001 -3.412 -17.725 1.00 96.62 205 THR A N 1
ATOM 1617 C CA . THR A 1 205 ? 13.646 -4.286 -18.723 1.00 96.62 205 THR A CA 1
ATOM 1618 C C . THR A 1 205 ? 14.741 -5.166 -18.107 1.00 96.62 205 THR A C 1
ATOM 1620 O O . THR A 1 205 ? 14.887 -6.325 -18.488 1.00 96.62 205 THR A O 1
ATOM 1623 N N . ASN A 1 206 ? 15.444 -4.669 -17.086 1.00 96.44 206 ASN A N 1
ATOM 1624 C CA . ASN A 1 206 ? 16.454 -5.410 -16.320 1.00 96.44 206 ASN A CA 1
ATOM 1625 C C . ASN A 1 206 ? 15.873 -6.425 -15.305 1.00 96.44 206 ASN A C 1
ATOM 1627 O O . ASN A 1 206 ? 16.639 -7.106 -14.620 1.00 96.44 206 ASN A O 1
ATOM 1631 N N . HIS A 1 207 ? 14.543 -6.542 -15.201 1.00 97.56 207 HIS A N 1
ATOM 1632 C CA . HIS A 1 207 ? 13.844 -7.517 -14.355 1.00 97.56 207 HIS A CA 1
ATOM 1633 C C . HIS A 1 207 ? 13.121 -8.617 -15.152 1.00 97.56 207 HIS A C 1
ATOM 1635 O O . HIS A 1 207 ? 12.469 -9.480 -14.556 1.00 97.56 207 HIS A O 1
ATOM 1641 N N . LEU A 1 208 ? 13.199 -8.611 -16.489 1.00 97.75 208 LEU A N 1
ATOM 1642 C CA . LEU A 1 208 ? 12.424 -9.532 -17.329 1.00 97.75 208 LEU A CA 1
ATOM 1643 C C . LEU A 1 208 ? 12.831 -10.999 -17.134 1.00 97.75 208 LEU A C 1
ATOM 1645 O O . LEU A 1 208 ? 11.962 -11.865 -17.038 1.00 97.75 208 LEU A O 1
ATOM 1649 N N . GLU A 1 209 ? 14.127 -11.296 -17.026 1.00 98.06 209 GLU A N 1
ATOM 1650 C CA . GLU A 1 209 ? 14.604 -12.668 -16.796 1.00 98.06 209 GLU A CA 1
ATOM 1651 C C . GLU A 1 209 ? 14.158 -13.196 -15.428 1.00 98.06 209 GLU A C 1
ATOM 1653 O O . GLU A 1 209 ? 13.662 -14.318 -15.304 1.00 98.06 209 GLU A O 1
ATOM 1658 N N . GLN A 1 210 ? 14.256 -12.360 -14.395 1.00 98.44 210 GLN A N 1
ATOM 1659 C CA . GLN A 1 210 ? 13.850 -12.688 -13.036 1.00 98.44 210 GLN A CA 1
ATOM 1660 C C . GLN A 1 210 ? 12.330 -12.882 -12.945 1.00 98.44 210 GLN A C 1
ATOM 1662 O O . GLN A 1 210 ? 11.873 -13.774 -12.226 1.00 98.44 210 GLN A O 1
ATOM 1667 N N . ALA A 1 211 ? 11.544 -12.099 -13.692 1.00 98.19 211 ALA A N 1
ATOM 1668 C CA . ALA A 1 211 ? 10.100 -12.283 -13.809 1.00 98.19 211 ALA A CA 1
ATOM 1669 C C . ALA A 1 211 ? 9.752 -13.631 -14.464 1.00 98.19 211 ALA A C 1
ATOM 1671 O O . ALA A 1 211 ? 8.934 -14.376 -13.920 1.00 98.19 211 ALA A O 1
ATOM 1672 N N . ARG A 1 212 ? 10.423 -13.999 -15.566 1.00 98.44 212 ARG A N 1
ATOM 1673 C CA . ARG A 1 212 ? 10.240 -15.302 -16.238 1.00 98.44 212 ARG A CA 1
ATOM 1674 C C . ARG A 1 212 ? 10.626 -16.479 -15.343 1.00 98.44 212 ARG A C 1
ATOM 1676 O O . ARG A 1 212 ? 9.882 -17.452 -15.257 1.00 98.44 212 ARG A O 1
ATOM 1683 N N . LEU A 1 213 ? 11.731 -16.369 -14.606 1.00 98.56 213 LEU A N 1
ATOM 1684 C CA . LEU A 1 213 ? 12.126 -17.374 -13.616 1.00 98.56 213 LEU A CA 1
ATOM 1685 C C . LEU A 1 213 ? 11.111 -17.482 -12.471 1.00 98.56 213 LEU A C 1
ATOM 1687 O O . LEU A 1 213 ? 10.853 -18.568 -11.958 1.00 98.56 213 LEU A O 1
ATOM 1691 N N . GLN A 1 214 ? 10.541 -16.362 -12.027 1.00 98.50 214 GLN A N 1
ATOM 1692 C CA . GLN A 1 214 ? 9.519 -16.387 -10.986 1.00 98.50 214 GLN A CA 1
ATOM 1693 C C . GLN A 1 214 ? 8.236 -17.082 -11.471 1.00 98.50 214 GLN A C 1
ATOM 1695 O O . GLN A 1 214 ? 7.636 -17.825 -10.695 1.00 98.50 214 GLN A O 1
ATOM 1700 N N . LEU A 1 215 ? 7.852 -16.882 -12.736 1.00 98.56 215 LEU A N 1
ATOM 1701 C CA . LEU A 1 215 ? 6.698 -17.529 -13.372 1.00 98.56 215 LEU A CA 1
ATOM 1702 C C . LEU A 1 215 ? 6.847 -19.050 -13.505 1.00 98.56 215 LEU A C 1
ATOM 1704 O O . LEU A 1 215 ? 5.845 -19.757 -13.486 1.00 98.56 215 LEU A O 1
ATOM 1708 N N . SER A 1 216 ? 8.075 -19.577 -13.556 1.00 98.38 216 SER A N 1
ATOM 1709 C CA . SER A 1 216 ? 8.309 -21.027 -13.605 1.00 98.38 216 SER A CA 1
ATOM 1710 C C . SER A 1 216 ? 8.091 -21.735 -12.258 1.00 98.38 216 SER A C 1
ATOM 1712 O O . SER A 1 216 ? 8.242 -22.955 -12.170 1.00 98.38 216 SER A O 1
ATOM 1714 N N . ARG A 1 217 ? 7.807 -20.996 -11.176 1.00 98.38 217 ARG A N 1
ATOM 1715 C CA . ARG A 1 217 ? 7.667 -21.538 -9.817 1.00 98.38 217 ARG A CA 1
ATOM 1716 C C . ARG A 1 217 ? 6.197 -21.692 -9.449 1.00 98.38 217 ARG A C 1
ATOM 1718 O O . ARG A 1 217 ? 5.432 -20.733 -9.503 1.00 98.38 217 ARG A O 1
ATOM 1725 N N . ALA A 1 218 ? 5.830 -22.868 -8.948 1.00 97.75 218 ALA A N 1
ATOM 1726 C CA . ALA A 1 218 ? 4.508 -23.084 -8.375 1.00 97.75 218 ALA A CA 1
ATOM 1727 C C . ALA A 1 218 ? 4.313 -22.243 -7.090 1.00 97.75 218 ALA A C 1
ATOM 1729 O O . ALA A 1 218 ? 5.199 -22.228 -6.222 1.00 97.75 218 ALA A O 1
ATOM 1730 N N . PRO A 1 219 ? 3.170 -21.546 -6.927 1.00 98.06 219 PRO A N 1
ATOM 1731 C CA . PRO A 1 219 ? 2.790 -20.948 -5.652 1.00 98.06 219 PRO A CA 1
ATOM 1732 C C . PRO A 1 219 ? 2.775 -21.974 -4.511 1.00 98.06 219 PRO A C 1
ATOM 1734 O O . PRO A 1 219 ? 2.398 -23.125 -4.704 1.00 98.06 219 PRO A O 1
ATOM 1737 N N . ARG A 1 220 ? 3.153 -21.540 -3.306 1.00 98.00 220 ARG A N 1
ATOM 1738 C CA . ARG A 1 220 ? 3.011 -22.319 -2.066 1.00 98.00 220 ARG A CA 1
ATOM 1739 C C . ARG A 1 220 ? 1.759 -21.838 -1.316 1.00 98.00 220 ARG A C 1
ATOM 1741 O O . ARG A 1 220 ? 1.256 -20.764 -1.665 1.00 98.00 220 ARG A O 1
ATOM 1748 N N . PRO A 1 221 ? 1.276 -22.580 -0.300 1.00 98.12 221 PRO A N 1
ATOM 1749 C CA . PRO A 1 221 ? 0.209 -22.103 0.575 1.00 98.12 221 PRO A CA 1
ATOM 1750 C C . PRO A 1 221 ? 0.520 -20.718 1.150 1.00 98.12 221 PRO A C 1
ATOM 1752 O O . PRO A 1 221 ? 1.683 -20.404 1.427 1.00 98.12 221 PRO A O 1
ATOM 1755 N N . LEU A 1 222 ? -0.516 -19.892 1.298 1.00 98.31 222 LEU A N 1
ATOM 1756 C CA . LEU A 1 222 ? -0.378 -18.581 1.922 1.00 98.31 222 LEU A CA 1
ATOM 1757 C C . LEU A 1 222 ? -0.031 -18.741 3.410 1.00 98.31 222 LEU A C 1
ATOM 1759 O O . LEU A 1 222 ? -0.534 -19.661 4.055 1.00 98.31 222 LEU A O 1
ATOM 1763 N N . PRO A 1 223 ? 0.834 -17.876 3.965 1.00 98.12 223 PRO A N 1
ATOM 1764 C CA . PRO A 1 223 ? 1.071 -17.849 5.401 1.00 98.12 223 PRO A CA 1
ATOM 1765 C C . PRO A 1 223 ? -0.140 -17.280 6.150 1.00 98.12 223 PRO A C 1
ATOM 1767 O O . PRO A 1 223 ? -0.970 -16.578 5.577 1.00 98.12 223 PRO A O 1
ATOM 1770 N N . THR A 1 224 ? -0.184 -17.504 7.459 1.00 97.75 224 THR A N 1
ATOM 1771 C CA . THR A 1 224 ? -1.120 -16.826 8.366 1.00 97.75 224 THR A CA 1
ATOM 1772 C C . THR A 1 224 ? -0.414 -15.656 9.045 1.00 97.75 224 THR A C 1
ATOM 1774 O O . THR A 1 224 ? 0.732 -15.793 9.474 1.00 97.75 224 THR A O 1
ATOM 1777 N N . MET A 1 225 ? -1.089 -14.509 9.147 1.00 98.12 225 MET A N 1
ATOM 1778 C CA . MET A 1 225 ? -0.638 -13.369 9.948 1.00 98.12 225 MET A CA 1
ATOM 1779 C C . MET A 1 225 ? -1.398 -13.359 11.275 1.00 98.12 225 MET A C 1
ATOM 1781 O O . MET A 1 225 ? -2.626 -13.395 11.273 1.00 98.12 225 MET A O 1
ATOM 1785 N N . THR A 1 226 ? -0.676 -13.288 12.390 1.00 97.00 226 THR A N 1
ATOM 1786 C CA . THR A 1 226 ? -1.256 -13.186 13.735 1.00 97.00 226 THR A CA 1
ATOM 1787 C C . THR A 1 226 ? -0.879 -11.839 14.333 1.00 97.00 226 THR A C 1
ATOM 1789 O O . THR A 1 226 ? 0.301 -11.498 14.395 1.00 97.00 226 THR A O 1
ATOM 1792 N N . LEU A 1 227 ? -1.892 -11.081 14.744 1.00 97.19 227 LEU A N 1
ATOM 1793 C CA . LEU A 1 227 ? -1.751 -9.826 15.478 1.00 97.19 227 LEU A CA 1
ATOM 1794 C C . LEU A 1 227 ? -1.892 -10.091 16.989 1.00 97.19 227 LEU A C 1
ATOM 1796 O O . LEU A 1 227 ? -2.368 -11.159 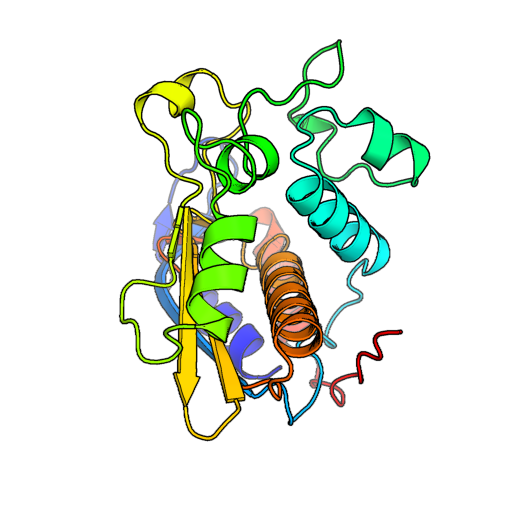17.380 1.00 97.19 227 LEU A O 1
ATOM 1800 N N . ASN A 1 228 ? -1.415 -9.159 17.816 1.00 91.25 228 ASN A N 1
ATOM 1801 C CA . ASN A 1 228 ? -1.409 -9.265 19.280 1.00 91.25 228 ASN A CA 1
ATOM 1802 C C . ASN A 1 228 ? -2.741 -8.886 19.934 1.00 91.25 228 ASN A C 1
ATOM 1804 O O . ASN A 1 228 ? -3.527 -8.137 19.311 1.00 91.25 228 ASN A O 1
#

Solvent-accessible surface area (backbone atoms only — not comparable to full-atom values): 12294 Å² total; per-residue (Å²): 77,69,67,63,48,51,51,55,50,46,29,75,75,69,30,48,79,40,84,48,98,85,72,71,27,30,29,30,40,75,65,49,76,44,78,43,58,49,79,79,24,39,71,52,57,53,54,52,94,68,70,60,70,48,38,52,53,50,49,53,38,34,72,71,28,50,44,54,45,60,68,39,48,79,70,74,34,64,95,57,60,94,54,31,49,100,89,29,42,28,41,73,33,59,8,26,24,35,51,43,46,93,84,37,38,38,57,63,50,37,53,52,37,53,66,77,45,40,82,44,93,72,38,54,42,56,40,73,48,78,91,50,42,89,57,24,61,58,68,63,37,67,27,35,36,37,48,46,52,56,97,63,20,32,25,34,36,37,40,23,58,49,34,46,52,76,75,46,41,53,46,53,48,36,36,53,45,50,50,36,46,54,52,12,58,82,58,77,34,42,58,29,37,40,32,47,34,33,32,46,35,28,38,47,57,93,43,48,68,62,49,54,58,38,66,74,42,74,61,52,84,57,51,81,79,85,83,134

Mean predicted aligned error: 2.6 Å

Radius of gyration: 17.49 Å; Cα contacts (8 Å, |Δi|>4): 425; chains: 1; bounding box: 44×45×44 Å